Protein AF-A0AAW0XBE1-F1 (afdb_monomer_lite)

pLDDT: mean 89.21, std 14.88, range [44.09, 98.88]

Structure (mmCIF, N/CA/C/O backbone):
data_AF-A0AAW0XBE1-F1
#
_entry.id   AF-A0AAW0XBE1-F1
#
loop_
_atom_site.group_PDB
_atom_site.id
_atom_site.type_symbol
_atom_site.label_atom_id
_atom_site.label_alt_id
_atom_site.label_comp_id
_atom_site.label_asym_id
_atom_site.label_entity_id
_atom_site.label_seq_id
_atom_site.pdbx_PDB_ins_code
_atom_site.Cartn_x
_atom_site.Cartn_y
_atom_site.Cartn_z
_atom_site.occupancy
_atom_site.B_iso_or_equiv
_atom_site.auth_seq_id
_atom_site.auth_comp_id
_atom_site.auth_asym_id
_atom_site.auth_atom_id
_atom_site.pdbx_PDB_model_num
ATOM 1 N N . MET A 1 1 ? 24.545 -65.111 -54.572 1.00 48.19 1 MET A N 1
ATOM 2 C CA . MET A 1 1 ? 24.995 -63.939 -53.783 1.00 48.19 1 MET A CA 1
ATOM 3 C C . MET A 1 1 ? 24.388 -62.686 -54.393 1.00 48.19 1 MET A C 1
ATOM 5 O O . MET A 1 1 ? 24.212 -62.668 -55.601 1.00 48.19 1 MET A O 1
ATOM 9 N N . SER A 1 2 ? 24.134 -61.668 -53.565 1.00 44.09 2 SER A N 1
ATOM 10 C CA . SER A 1 2 ? 23.471 -60.383 -53.863 1.00 44.09 2 SER A CA 1
ATOM 11 C C . SER A 1 2 ? 21.944 -60.456 -53.714 1.00 44.09 2 SER A C 1
ATOM 13 O O . SER A 1 2 ? 21.283 -61.137 -54.479 1.00 44.09 2 SER A O 1
ATOM 15 N N . GLY A 1 3 ? 21.290 -59.861 -52.717 1.00 44.09 3 GLY A N 1
ATOM 16 C CA . GLY A 1 3 ? 21.700 -58.808 -51.787 1.00 44.09 3 GLY A CA 1
ATOM 17 C C . GLY A 1 3 ? 20.583 -57.767 -51.721 1.00 44.09 3 GLY A C 1
ATOM 18 O O . GLY A 1 3 ? 20.693 -56.702 -52.317 1.00 44.09 3 GLY A O 1
ATOM 19 N N . THR A 1 4 ? 19.476 -58.089 -51.047 1.00 53.56 4 THR A N 1
ATOM 20 C CA . THR A 1 4 ? 18.328 -57.189 -50.848 1.00 53.56 4 THR A CA 1
ATOM 21 C C . THR A 1 4 ? 18.729 -55.964 -50.025 1.00 53.56 4 THR A C 1
ATOM 23 O O . THR A 1 4 ? 18.980 -56.082 -48.825 1.00 53.56 4 THR A O 1
ATOM 26 N N . ARG A 1 5 ? 18.755 -54.776 -50.640 1.00 57.78 5 ARG A N 1
ATOM 27 C CA . ARG A 1 5 ? 18.885 -53.496 -49.926 1.00 57.78 5 ARG A CA 1
ATOM 28 C C . ARG A 1 5 ? 17.498 -52.998 -49.519 1.00 57.78 5 ARG A C 1
ATOM 30 O O . ARG A 1 5 ? 16.707 -52.603 -50.368 1.00 57.78 5 ARG A O 1
ATOM 37 N N . ARG A 1 6 ? 17.208 -53.011 -48.216 1.00 57.00 6 ARG A N 1
ATOM 38 C CA . ARG A 1 6 ? 16.065 -52.291 -47.637 1.00 57.00 6 ARG A CA 1
ATOM 39 C C . ARG A 1 6 ? 16.428 -50.808 -47.550 1.00 57.00 6 ARG A C 1
ATOM 41 O O . ARG A 1 6 ? 17.377 -50.455 -46.858 1.00 57.00 6 ARG A O 1
ATOM 48 N N . ALA A 1 7 ? 15.693 -49.956 -48.259 1.00 56.84 7 ALA A N 1
ATOM 49 C CA . ALA A 1 7 ? 15.787 -48.511 -48.104 1.00 56.84 7 ALA A CA 1
ATOM 50 C C . ALA A 1 7 ? 15.065 -48.104 -46.810 1.00 56.84 7 ALA A C 1
ATOM 52 O O . ALA A 1 7 ? 13.861 -48.318 -46.674 1.00 56.84 7 ALA A O 1
ATOM 53 N N . ALA A 1 8 ? 15.802 -47.558 -45.844 1.00 59.81 8 ALA A N 1
ATOM 54 C CA . ALA A 1 8 ? 15.218 -46.933 -44.667 1.00 59.81 8 ALA A CA 1
ATOM 55 C C . ALA A 1 8 ? 14.629 -45.574 -45.078 1.00 59.81 8 ALA A C 1
ATOM 57 O O . ALA A 1 8 ? 15.365 -44.671 -45.475 1.00 59.81 8 ALA A O 1
ATOM 58 N N . LEU A 1 9 ? 13.303 -45.437 -45.010 1.00 57.84 9 LEU A N 1
ATOM 59 C CA . LEU A 1 9 ? 12.629 -44.149 -45.148 1.00 57.84 9 LEU A CA 1
ATOM 60 C C . LEU A 1 9 ? 12.934 -43.298 -43.908 1.00 57.84 9 LEU A C 1
ATOM 62 O O . LEU A 1 9 ? 12.350 -43.495 -42.845 1.00 57.84 9 LEU A O 1
ATOM 66 N N . LEU A 1 10 ? 13.861 -42.353 -44.052 1.00 60.97 10 LEU A N 1
ATOM 67 C CA . LEU A 1 10 ? 14.031 -41.238 -43.125 1.00 60.97 10 LEU A CA 1
ATOM 68 C C . LEU A 1 10 ? 12.793 -40.339 -43.248 1.00 60.97 10 LEU A C 1
ATOM 70 O O . LEU A 1 10 ? 12.690 -39.535 -44.173 1.00 60.97 10 LEU A O 1
ATOM 74 N N . LEU A 1 11 ? 11.831 -40.502 -42.339 1.00 62.00 11 LEU A N 1
ATOM 75 C CA . LEU A 1 11 ? 10.752 -39.531 -42.156 1.00 62.00 11 LEU A CA 1
ATOM 76 C C . LEU A 1 11 ? 11.387 -38.156 -41.876 1.00 62.00 11 LEU A C 1
ATOM 78 O O . LEU A 1 11 ? 12.263 -38.062 -41.011 1.00 62.00 11 LEU A O 1
ATOM 82 N N . PRO A 1 12 ? 10.999 -37.092 -42.599 1.00 58.56 12 PRO A N 1
ATOM 83 C CA . PRO A 1 12 ? 11.629 -35.794 -42.432 1.00 58.56 12 PRO A CA 1
ATOM 84 C C . PRO A 1 12 ? 11.284 -35.274 -41.031 1.00 58.56 12 PRO A C 1
ATOM 86 O O . PRO A 1 12 ? 10.116 -35.136 -40.690 1.00 58.56 12 PRO A O 1
ATOM 89 N N . LEU A 1 13 ? 12.294 -34.994 -40.206 1.00 58.72 13 LEU A N 1
ATOM 90 C CA . LEU A 1 13 ? 12.130 -34.375 -38.878 1.00 58.72 13 LEU A CA 1
ATOM 91 C C . LEU A 1 13 ? 11.791 -32.870 -38.972 1.00 58.72 13 LEU A C 1
ATOM 93 O O . LEU A 1 13 ? 11.347 -32.259 -38.002 1.00 58.72 13 LEU A O 1
ATOM 97 N N . LEU A 1 14 ? 11.971 -32.271 -40.154 1.00 57.03 14 LEU A N 1
ATOM 98 C CA . LEU A 1 14 ? 11.737 -30.850 -40.434 1.00 57.03 14 LEU A CA 1
ATOM 99 C C . LEU A 1 14 ? 10.280 -30.359 -40.273 1.00 57.03 14 LEU A C 1
ATOM 101 O O . LEU A 1 14 ? 10.109 -29.285 -39.702 1.00 57.03 14 LEU A O 1
ATOM 105 N N . PRO A 1 15 ? 9.221 -31.078 -40.701 1.00 58.56 15 PRO A N 1
ATOM 106 C CA . PRO A 1 15 ? 7.837 -30.638 -40.514 1.00 58.56 15 PRO A CA 1
ATOM 107 C C . PRO A 1 15 ? 7.426 -30.658 -39.038 1.00 58.56 15 PRO A C 1
ATOM 109 O O . PRO A 1 15 ? 6.646 -29.814 -38.609 1.00 58.56 15 PRO A O 1
ATOM 112 N N . LEU A 1 16 ? 7.981 -31.587 -38.245 1.00 56.53 16 LEU A N 1
ATOM 113 C CA . LEU A 1 16 ? 7.720 -31.687 -36.808 1.00 56.53 16 LEU A CA 1
ATOM 114 C C . LEU A 1 16 ? 8.375 -30.523 -36.047 1.00 56.53 16 LEU A C 1
ATOM 116 O O . LEU A 1 16 ? 7.747 -29.920 -35.182 1.00 56.53 16 LEU A O 1
ATOM 120 N N . LEU A 1 17 ? 9.601 -30.147 -36.424 1.00 57.12 17 LEU A N 1
ATOM 121 C CA . LEU A 1 17 ? 10.285 -28.963 -35.893 1.00 57.12 17 LEU A CA 1
ATOM 122 C C . LEU A 1 17 ? 9.576 -27.654 -36.282 1.00 57.12 17 LEU A C 1
ATOM 124 O O . LEU A 1 17 ? 9.498 -26.746 -35.458 1.00 57.12 17 LEU A O 1
ATOM 128 N N . LEU A 1 18 ? 9.005 -27.566 -37.491 1.00 57.25 18 LEU A N 1
ATOM 129 C CA . LEU A 1 18 ? 8.211 -26.410 -37.926 1.00 57.25 18 LEU A CA 1
ATOM 130 C C . LEU A 1 18 ? 6.877 -26.304 -37.162 1.00 57.25 18 LEU A C 1
ATOM 132 O O . LEU A 1 18 ? 6.473 -25.207 -36.790 1.00 57.25 18 LEU A O 1
ATOM 136 N N . LEU A 1 19 ? 6.225 -27.435 -36.867 1.00 56.28 19 LEU A N 1
ATOM 137 C CA . LEU A 1 19 ? 4.996 -27.489 -36.066 1.00 56.28 19 LEU A CA 1
ATOM 138 C C . LEU A 1 19 ? 5.248 -27.059 -34.608 1.00 56.28 19 LEU A C 1
ATOM 140 O O . LEU A 1 19 ? 4.472 -26.285 -34.056 1.00 56.28 19 LEU A O 1
ATOM 144 N N . VAL A 1 20 ? 6.366 -27.485 -34.004 1.00 57.44 20 VAL A N 1
ATOM 145 C CA . VAL A 1 20 ? 6.788 -27.051 -32.656 1.00 57.44 20 VAL A CA 1
ATOM 146 C C . VAL A 1 20 ? 7.210 -25.572 -32.641 1.00 57.44 20 VAL A C 1
ATOM 148 O O . VAL A 1 20 ? 6.953 -24.870 -31.664 1.00 57.44 20 VAL A O 1
ATOM 151 N N . ALA A 1 21 ? 7.806 -25.064 -33.726 1.00 55.97 21 ALA A N 1
ATOM 152 C CA . ALA A 1 21 ? 8.147 -23.646 -33.868 1.00 55.97 21 ALA A CA 1
ATOM 153 C C . ALA A 1 21 ? 6.907 -22.746 -34.048 1.00 55.97 21 ALA A C 1
ATOM 155 O O . ALA A 1 21 ? 6.883 -21.643 -33.505 1.00 55.97 21 ALA A O 1
ATOM 156 N N . LEU A 1 22 ? 5.863 -23.226 -34.737 1.00 55.16 22 LEU A N 1
ATOM 157 C CA . LEU A 1 22 ? 4.565 -22.545 -34.880 1.00 55.16 22 LEU A CA 1
ATOM 158 C C . LEU A 1 22 ? 3.698 -22.634 -33.608 1.00 55.16 22 LEU A C 1
ATOM 160 O O . LEU A 1 22 ? 2.850 -21.777 -33.381 1.00 55.16 22 LEU A O 1
ATOM 164 N N . LEU A 1 23 ? 3.947 -23.630 -32.749 1.00 51.16 23 LEU A N 1
ATOM 165 C CA . LEU A 1 23 ? 3.362 -23.772 -31.409 1.00 51.16 23 LEU A CA 1
ATOM 166 C C . LEU A 1 23 ? 4.031 -22.894 -30.341 1.00 51.16 23 LEU A C 1
ATOM 168 O O . LEU A 1 23 ? 3.609 -22.929 -29.184 1.00 51.16 23 LEU A O 1
ATOM 172 N N . ARG A 1 24 ? 4.998 -22.035 -30.703 1.00 53.56 24 ARG A N 1
ATOM 173 C CA . ARG A 1 24 ? 5.328 -20.851 -29.891 1.00 53.56 24 ARG A CA 1
ATOM 174 C C . ARG A 1 24 ? 4.199 -19.826 -30.018 1.00 53.56 24 ARG A C 1
ATOM 176 O O . ARG A 1 24 ? 4.389 -18.714 -30.501 1.00 53.56 24 ARG A O 1
ATOM 183 N N . LEU A 1 25 ? 3.005 -20.235 -29.596 1.00 54.97 25 LEU A N 1
ATOM 184 C CA . LEU A 1 25 ? 1.913 -19.348 -29.247 1.00 54.97 25 LEU A CA 1
ATOM 185 C C . LEU A 1 25 ? 2.518 -18.272 -28.355 1.00 54.97 25 LEU A C 1
ATOM 187 O O . LEU A 1 25 ? 3.148 -18.597 -27.348 1.00 54.97 25 LEU A O 1
ATOM 191 N N . ALA A 1 26 ? 2.358 -17.007 -28.740 1.00 58.28 26 ALA A N 1
ATOM 192 C CA . ALA A 1 26 ? 2.504 -15.908 -27.807 1.00 58.28 26 ALA A CA 1
ATOM 193 C C . ALA A 1 26 ? 1.679 -16.295 -26.578 1.00 58.28 26 ALA A C 1
ATOM 195 O O . ALA A 1 26 ? 0.451 -16.345 -26.650 1.00 58.28 26 ALA A O 1
ATOM 196 N N . THR A 1 27 ? 2.344 -16.702 -25.496 1.00 62.94 27 THR A N 1
ATOM 197 C CA . THR A 1 27 ? 1.663 -17.055 -24.257 1.00 62.94 27 THR A CA 1
ATOM 198 C C . THR A 1 27 ? 0.921 -15.806 -23.841 1.00 62.94 27 THR A C 1
ATOM 200 O O . THR A 1 27 ? 1.538 -14.803 -23.480 1.00 62.94 27 THR A O 1
ATOM 203 N N . CYS A 1 28 ? -0.399 -15.842 -24.005 1.00 77.44 28 CYS A N 1
ATOM 204 C CA . CYS A 1 28 ? -1.262 -14.751 -23.609 1.00 77.44 28 CYS A CA 1
ATOM 205 C C . CYS A 1 28 ? -1.005 -14.468 -22.127 1.00 77.44 28 CYS A C 1
ATOM 207 O O . CYS A 1 28 ? -0.774 -15.393 -21.343 1.00 77.44 28 CYS A O 1
ATOM 209 N N . CYS A 1 29 ? -1.004 -13.193 -21.744 1.00 91.12 29 CYS A N 1
ATOM 210 C CA . CYS A 1 29 ? -0.843 -12.815 -20.349 1.00 91.12 29 CYS A CA 1
ATOM 211 C C . CYS A 1 29 ? -1.881 -13.553 -19.492 1.00 91.12 29 CYS A C 1
ATOM 213 O O . CYS A 1 29 ? -3.080 -13.429 -19.737 1.00 91.12 29 CYS A O 1
ATOM 215 N N . GLN A 1 30 ? -1.436 -14.291 -18.474 1.00 93.12 30 GLN A N 1
ATOM 216 C CA . GLN A 1 30 ? -2.313 -15.111 -17.629 1.00 93.12 30 GLN A CA 1
ATOM 217 C C . GLN A 1 30 ? -3.446 -14.296 -16.985 1.00 93.12 30 GLN A C 1
ATOM 219 O O . GLN A 1 30 ? -4.572 -14.772 -16.863 1.00 93.12 30 GLN A O 1
ATOM 224 N N . TYR A 1 31 ? -3.171 -13.041 -16.630 1.00 96.81 31 TYR A N 1
ATOM 225 C CA . TYR A 1 31 ? -4.145 -12.152 -16.001 1.00 96.81 31 TYR A CA 1
ATOM 226 C C . TYR A 1 31 ? -5.225 -11.631 -16.960 1.00 96.81 31 TYR A C 1
ATOM 228 O O . TYR A 1 31 ? -6.208 -11.052 -16.503 1.00 96.81 31 TYR A O 1
ATOM 236 N N . SER A 1 32 ? -5.099 -11.870 -18.270 1.00 95.56 32 SER A N 1
ATOM 237 C CA . SER A 1 32 ? -6.115 -11.469 -19.254 1.00 95.56 32 SER A CA 1
ATOM 238 C C . SER A 1 32 ? -7.454 -12.182 -19.053 1.00 95.56 32 SER A C 1
ATOM 240 O O . SER A 1 32 ? -8.493 -11.631 -19.409 1.00 95.56 32 SER A O 1
ATOM 242 N N . ALA A 1 33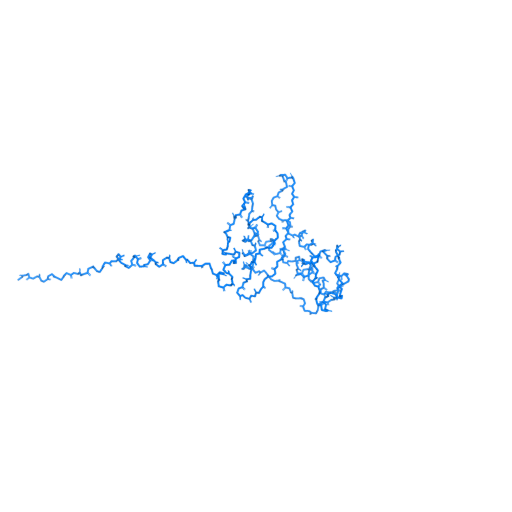 ? -7.439 -13.365 -18.428 1.00 95.25 33 ALA A N 1
ATOM 243 C CA . ALA A 1 33 ? -8.643 -14.078 -18.013 1.00 95.25 33 ALA A CA 1
ATOM 244 C C . ALA A 1 33 ? -9.408 -13.360 -16.882 1.00 95.25 33 ALA A C 1
ATOM 246 O O . ALA A 1 33 ? -10.594 -13.619 -16.699 1.00 95.25 33 ALA A O 1
ATOM 247 N N . ILE A 1 34 ? -8.742 -12.473 -16.130 1.00 96.81 34 ILE A N 1
ATOM 248 C CA . ILE A 1 34 ? -9.335 -11.665 -15.053 1.00 96.81 34 ILE A CA 1
ATOM 249 C C . ILE A 1 34 ? -9.766 -10.300 -15.606 1.00 96.81 34 ILE A C 1
ATOM 251 O O . ILE A 1 34 ? -10.930 -9.926 -15.501 1.00 96.81 34 ILE A O 1
ATOM 255 N N . ASP A 1 35 ? -8.836 -9.560 -16.219 1.00 97.25 35 ASP A N 1
ATOM 256 C CA . ASP A 1 35 ? -9.116 -8.349 -17.003 1.00 97.25 35 ASP A CA 1
ATOM 257 C C . ASP A 1 35 ? -8.074 -8.256 -18.135 1.00 97.25 35 ASP A C 1
ATOM 259 O O . ASP A 1 35 ? -6.871 -8.300 -17.865 1.00 97.25 35 ASP A O 1
ATOM 263 N N . PRO A 1 36 ? -8.470 -8.081 -19.409 1.00 95.25 36 PRO A N 1
ATOM 264 C CA . PRO A 1 36 ? -7.518 -7.940 -20.516 1.00 95.25 36 PRO A CA 1
ATOM 265 C C . PRO A 1 36 ? -6.575 -6.731 -20.376 1.00 95.25 36 PRO A C 1
ATOM 267 O O . PRO A 1 36 ? -5.539 -6.677 -21.032 1.00 95.25 36 PRO A O 1
ATOM 270 N N . ARG A 1 37 ? -6.914 -5.760 -19.523 1.00 96.50 37 ARG A N 1
ATOM 271 C CA . ARG A 1 37 ? -6.126 -4.558 -19.208 1.00 96.50 37 ARG A CA 1
ATOM 272 C C . ARG A 1 37 ? -5.507 -4.632 -17.813 1.00 96.50 37 ARG A C 1
ATOM 274 O O . ARG A 1 37 ? -5.163 -3.594 -17.248 1.00 96.50 37 ARG A O 1
ATOM 281 N N . HIS A 1 38 ? -5.419 -5.830 -17.238 1.00 98.31 38 HIS A N 1
ATOM 282 C CA . HIS A 1 38 ? -4.767 -6.049 -15.956 1.00 98.31 38 HIS A CA 1
ATOM 283 C C . HIS A 1 38 ? -3.339 -5.497 -15.974 1.00 98.31 38 HIS A C 1
ATOM 285 O O . HIS A 1 38 ? -2.652 -5.610 -16.989 1.00 98.31 38 HIS A O 1
ATOM 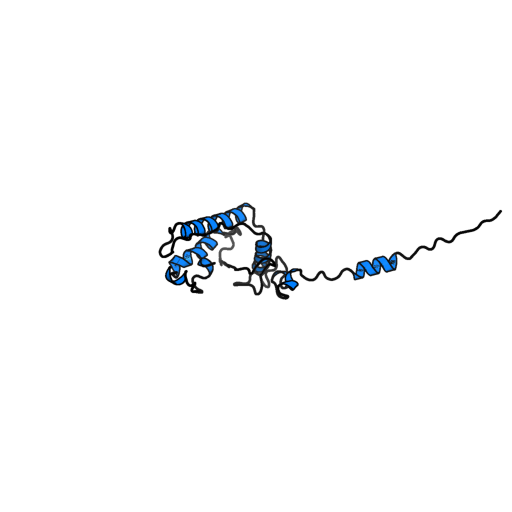291 N N . THR A 1 39 ? -2.866 -4.950 -14.855 1.00 98.12 39 THR A N 1
ATOM 292 C CA . THR A 1 39 ? -1.541 -4.321 -14.727 1.00 98.12 39 THR A CA 1
ATOM 293 C C . THR A 1 39 ? -0.414 -5.219 -15.237 1.00 98.12 39 THR A C 1
ATOM 295 O O . THR A 1 39 ? 0.445 -4.775 -15.992 1.00 98.12 39 THR A O 1
ATOM 298 N N . MET A 1 40 ? -0.475 -6.514 -14.920 1.00 97.88 40 MET A N 1
ATOM 299 C CA . MET A 1 40 ? 0.490 -7.520 -15.392 1.00 97.88 40 MET A CA 1
ATOM 300 C C . MET A 1 40 ? 0.479 -7.767 -16.909 1.00 97.88 40 MET A C 1
ATOM 302 O O . MET A 1 40 ? 1.442 -8.319 -17.432 1.00 97.88 40 MET A O 1
ATOM 306 N N . CYS A 1 41 ? -0.599 -7.401 -17.604 1.00 96.88 41 CYS A N 1
ATOM 307 C CA . CYS A 1 41 ? -0.726 -7.527 -19.057 1.00 96.88 41 CYS A CA 1
ATOM 308 C C . CYS A 1 41 ? -0.458 -6.207 -19.776 1.00 96.88 41 CYS A C 1
ATOM 310 O O . CYS A 1 41 ? 0.128 -6.200 -20.854 1.00 96.88 41 CYS A O 1
ATOM 312 N N . ALA A 1 42 ? -0.921 -5.103 -19.191 1.00 96.00 42 ALA A N 1
ATOM 313 C CA . ALA A 1 42 ? -0.824 -3.775 -19.775 1.00 96.00 42 ALA A CA 1
ATOM 314 C C . ALA A 1 42 ? 0.587 -3.191 -19.658 1.00 96.00 42 ALA A C 1
ATOM 316 O O . ALA A 1 42 ? 0.993 -2.431 -20.536 1.00 96.00 42 ALA A O 1
ATOM 317 N N . PHE A 1 43 ? 1.325 -3.544 -18.598 1.00 95.81 43 PHE A N 1
ATOM 318 C CA . PHE A 1 43 ? 2.607 -2.926 -18.292 1.00 95.81 43 PHE A CA 1
ATOM 319 C C . PHE A 1 43 ? 3.757 -3.942 -18.190 1.00 95.81 43 PHE A C 1
ATOM 321 O O . PHE A 1 43 ? 3.635 -4.997 -17.558 1.00 95.81 43 PHE A O 1
ATOM 328 N N . PRO A 1 44 ? 4.917 -3.627 -18.777 1.00 93.81 44 PRO A N 1
ATOM 329 C CA . PRO A 1 44 ? 6.173 -4.330 -18.523 1.00 93.81 44 PRO A CA 1
ATOM 330 C C . PRO A 1 44 ? 6.775 -3.960 -17.151 1.00 93.81 44 PRO A C 1
ATOM 332 O O . PRO A 1 44 ? 6.418 -2.953 -16.545 1.00 93.81 44 PRO A O 1
ATOM 335 N N . ALA A 1 45 ? 7.679 -4.804 -16.645 1.00 95.12 45 ALA A N 1
ATOM 336 C CA . ALA A 1 45 ? 8.414 -4.551 -15.399 1.00 95.12 45 ALA A CA 1
ATOM 337 C C . ALA A 1 45 ? 9.502 -3.493 -15.601 1.00 95.12 45 ALA A C 1
ATOM 339 O O . ALA A 1 45 ? 9.999 -3.334 -16.717 1.00 95.12 45 ALA A O 1
ATOM 340 N N . ALA A 1 46 ? 9.919 -2.864 -14.502 1.00 94.06 46 ALA A N 1
ATOM 341 C CA . ALA A 1 46 ? 11.066 -1.964 -14.421 1.00 94.06 46 ALA A CA 1
ATOM 342 C C . ALA A 1 46 ? 11.038 -0.830 -15.464 1.00 94.06 46 ALA A C 1
ATOM 344 O O . ALA A 1 46 ? 12.055 -0.513 -16.082 1.00 94.06 46 ALA A O 1
ATOM 345 N N . GLN A 1 47 ? 9.869 -0.222 -15.687 1.00 92.50 47 GLN A N 1
ATOM 346 C CA . GLN A 1 47 ? 9.710 0.876 -16.639 1.00 92.50 47 GLN A CA 1
ATOM 347 C C . GLN A 1 47 ? 9.150 2.112 -15.983 1.00 92.50 47 GLN A C 1
ATOM 349 O O . GLN A 1 47 ? 8.021 2.070 -15.547 1.00 92.50 47 GLN A O 1
ATOM 354 N N . CYS A 1 48 ? 9.876 3.223 -16.065 1.00 94.75 48 CYS A N 1
ATOM 355 C CA . CYS A 1 48 ? 9.492 4.523 -15.525 1.00 94.75 48 CYS A CA 1
ATOM 356 C C . CYS A 1 48 ? 9.376 5.525 -16.694 1.00 94.75 48 CYS A C 1
ATOM 358 O O . CYS A 1 48 ? 10.348 6.224 -16.994 1.00 94.75 48 CYS A O 1
ATOM 360 N N . PRO A 1 49 ? 8.258 5.556 -17.450 1.00 93.19 49 PRO A N 1
ATOM 361 C CA . PRO A 1 49 ? 8.200 6.284 -18.716 1.00 93.19 49 PRO A CA 1
ATOM 362 C C . PRO A 1 49 ? 8.523 7.775 -18.559 1.00 93.19 49 PRO A C 1
ATOM 364 O O . PRO A 1 49 ? 7.932 8.476 -17.738 1.00 93.19 49 PRO A O 1
ATOM 367 N N . GLY A 1 50 ? 9.469 8.265 -19.366 1.00 94.00 50 GLY A N 1
ATOM 368 C CA . GLY A 1 50 ? 9.886 9.672 -19.366 1.00 94.00 50 GLY A CA 1
ATOM 369 C C . GLY A 1 50 ? 10.725 10.104 -18.157 1.00 94.00 50 GLY A C 1
ATOM 370 O O . GLY A 1 50 ? 10.917 11.302 -17.960 1.00 94.00 50 GLY A O 1
ATOM 371 N N . LYS A 1 51 ? 11.214 9.161 -17.344 1.00 92.00 51 LYS A N 1
ATOM 372 C CA . LYS A 1 51 ? 12.006 9.422 -16.136 1.00 92.00 51 LYS A CA 1
ATOM 373 C C . LYS A 1 51 ? 13.184 8.449 -16.037 1.00 92.00 51 LYS A C 1
ATOM 375 O O . LYS A 1 51 ? 13.163 7.368 -16.621 1.00 92.00 51 LYS A O 1
ATOM 380 N N . ASN A 1 52 ? 14.199 8.820 -15.260 1.00 90.00 52 ASN A N 1
ATOM 381 C CA . ASN A 1 52 ? 15.298 7.917 -14.927 1.00 90.00 52 ASN A CA 1
ATOM 382 C C . ASN A 1 52 ? 14.890 7.045 -13.737 1.00 90.00 52 ASN A C 1
ATOM 384 O O . ASN A 1 52 ? 14.658 7.559 -12.644 1.00 90.00 52 ASN A O 1
ATOM 388 N N . LEU A 1 53 ? 14.802 5.733 -13.955 1.00 90.38 53 LEU A N 1
ATOM 389 C CA . LEU A 1 53 ? 14.540 4.767 -12.894 1.00 90.38 53 LEU A CA 1
ATOM 390 C C . LEU A 1 53 ? 15.833 4.510 -12.115 1.00 90.38 53 LEU A C 1
ATOM 392 O O . LEU A 1 53 ? 16.753 3.895 -12.647 1.00 90.38 53 LEU A O 1
ATOM 396 N N . LEU A 1 54 ? 15.902 4.995 -10.875 1.00 87.62 54 LEU A N 1
ATOM 397 C CA . LEU A 1 54 ? 17.076 4.809 -10.014 1.00 87.62 54 LEU A CA 1
ATOM 398 C C . LEU A 1 54 ? 17.087 3.418 -9.368 1.00 87.62 54 LEU A C 1
ATOM 400 O O . LEU A 1 54 ? 18.105 2.734 -9.379 1.00 87.62 54 LEU A O 1
ATOM 404 N N . ARG A 1 55 ? 15.929 2.985 -8.855 1.00 87.94 55 ARG A N 1
ATOM 405 C CA . ARG A 1 55 ? 15.725 1.691 -8.198 1.00 87.94 55 ARG A CA 1
ATOM 406 C C . ARG A 1 55 ? 14.308 1.184 -8.455 1.00 87.94 55 ARG A C 1
ATOM 408 O O . ARG A 1 55 ? 13.366 1.965 -8.545 1.00 87.94 55 ARG A O 1
ATOM 415 N N . THR A 1 56 ? 14.162 -0.132 -8.558 1.00 91.94 56 THR A N 1
ATOM 416 C CA . THR A 1 56 ? 12.881 -0.845 -8.675 1.00 91.94 56 THR A CA 1
ATOM 417 C C . THR A 1 56 ? 12.983 -2.166 -7.922 1.00 91.94 56 THR A C 1
ATOM 419 O O . THR A 1 56 ? 14.033 -2.814 -7.937 1.00 91.94 56 THR A O 1
ATOM 422 N N . GLY A 1 57 ? 11.896 -2.565 -7.263 1.00 89.88 57 GLY A N 1
ATOM 423 C CA . GLY A 1 57 ? 11.826 -3.822 -6.533 1.00 89.88 57 GLY A CA 1
ATOM 424 C C . GLY A 1 57 ? 12.914 -3.982 -5.477 1.00 89.88 57 GLY A C 1
ATOM 425 O O . GLY A 1 57 ? 13.351 -3.027 -4.831 1.00 89.88 57 GLY A O 1
ATOM 426 N N . GLY A 1 58 ? 13.328 -5.235 -5.284 1.00 89.31 58 GLY A N 1
ATOM 427 C CA . GLY A 1 58 ? 14.370 -5.574 -4.319 1.00 89.31 58 GLY A CA 1
ATOM 428 C C . GLY A 1 58 ? 13.943 -5.362 -2.869 1.00 89.31 58 GLY A C 1
ATOM 429 O O . GLY A 1 58 ? 14.785 -4.990 -2.056 1.00 89.31 58 GLY A O 1
ATOM 430 N N . LEU A 1 59 ? 12.658 -5.580 -2.549 1.00 94.06 59 LEU A N 1
ATOM 431 C CA . LEU A 1 59 ? 12.226 -5.701 -1.157 1.00 94.06 59 LEU A CA 1
ATOM 432 C C . LEU A 1 59 ? 12.960 -6.879 -0.522 1.00 94.06 59 LEU A C 1
ATOM 434 O O . LEU A 1 59 ? 12.791 -8.030 -0.940 1.00 94.06 59 LEU A O 1
ATOM 438 N N . THR A 1 60 ? 13.774 -6.579 0.479 1.00 94.81 60 THR A N 1
ATOM 439 C CA . THR A 1 60 ? 14.441 -7.585 1.297 1.00 94.81 60 THR A CA 1
ATOM 440 C C . THR A 1 60 ? 13.417 -8.315 2.169 1.00 94.81 60 THR A C 1
ATOM 442 O O . THR A 1 60 ? 12.283 -7.863 2.342 1.00 94.81 60 THR A O 1
ATOM 445 N N . CYS A 1 61 ? 13.801 -9.453 2.755 1.00 96.50 61 CYS A N 1
ATOM 446 C CA . CYS A 1 61 ? 12.956 -10.114 3.755 1.00 96.50 61 CYS A CA 1
ATOM 447 C C . CYS A 1 61 ? 12.638 -9.171 4.923 1.00 96.50 61 CYS A C 1
ATOM 449 O O . CYS A 1 61 ? 11.502 -9.154 5.388 1.00 96.50 61 CYS A O 1
ATOM 451 N N . GLN A 1 62 ? 13.613 -8.346 5.320 1.00 95.56 62 GLN A N 1
ATOM 452 C CA . GLN A 1 62 ? 13.440 -7.359 6.378 1.00 95.56 62 GLN A CA 1
ATOM 453 C C . GLN A 1 62 ? 12.408 -6.293 5.998 1.00 95.56 62 GLN A C 1
ATOM 455 O O . GLN A 1 62 ? 11.550 -5.980 6.812 1.00 95.56 62 GLN A O 1
ATOM 460 N N . ASP A 1 63 ? 12.427 -5.784 4.762 1.00 96.25 63 ASP A N 1
ATOM 461 C CA . ASP A 1 63 ? 11.437 -4.796 4.306 1.00 96.25 63 ASP A CA 1
ATOM 462 C C . ASP A 1 63 ? 10.013 -5.364 4.370 1.00 96.25 63 ASP A C 1
ATOM 464 O O . ASP A 1 63 ? 9.094 -4.721 4.879 1.00 96.25 63 ASP A O 1
ATOM 468 N N . LYS A 1 64 ? 9.829 -6.597 3.878 1.00 97.94 64 LYS A N 1
ATOM 469 C CA . LYS A 1 64 ? 8.531 -7.289 3.893 1.00 97.94 64 LYS A CA 1
ATOM 470 C C . LYS A 1 64 ? 8.027 -7.512 5.318 1.00 97.94 64 LYS A C 1
ATOM 472 O O . LYS A 1 64 ? 6.847 -7.290 5.591 1.00 97.94 64 LYS A O 1
ATOM 477 N N . GLU A 1 65 ? 8.916 -7.941 6.212 1.00 97.38 65 GLU A N 1
ATOM 478 C CA . GLU A 1 65 ? 8.620 -8.140 7.630 1.00 97.38 65 GLU A CA 1
ATOM 479 C C . GLU A 1 65 ? 8.241 -6.819 8.300 1.00 97.38 65 GLU A C 1
ATOM 481 O O . GLU A 1 65 ? 7.155 -6.723 8.865 1.00 97.38 65 GLU A O 1
ATOM 486 N N . THR A 1 66 ? 9.037 -5.763 8.124 1.00 96.94 66 THR A N 1
ATOM 487 C CA . THR A 1 66 ? 8.749 -4.430 8.668 1.00 96.94 66 THR A CA 1
ATOM 488 C C . THR A 1 66 ? 7.397 -3.894 8.188 1.00 96.94 66 THR A C 1
ATOM 490 O O . THR A 1 66 ? 6.603 -3.420 9.001 1.00 96.94 66 THR A O 1
ATOM 493 N N . ILE A 1 67 ? 7.070 -4.017 6.895 1.00 98.31 67 ILE A N 1
ATOM 494 C CA . ILE A 1 67 ? 5.755 -3.611 6.372 1.00 98.31 67 ILE A CA 1
ATOM 495 C C . ILE A 1 67 ? 4.632 -4.383 7.079 1.00 98.31 67 ILE A C 1
ATOM 497 O O . ILE A 1 67 ? 3.655 -3.773 7.525 1.00 98.31 67 ILE A O 1
ATOM 501 N N . LEU A 1 68 ? 4.745 -5.710 7.189 1.00 98.50 68 LEU A N 1
ATOM 502 C CA . LEU A 1 68 ? 3.728 -6.542 7.836 1.00 98.50 68 LEU A CA 1
ATOM 503 C C . LEU A 1 68 ? 3.569 -6.238 9.325 1.00 98.50 68 LEU A C 1
ATOM 505 O O . LEU A 1 68 ? 2.440 -6.143 9.810 1.00 98.50 68 LEU A O 1
ATOM 509 N N . GLU A 1 69 ? 4.676 -6.115 10.051 1.00 98.38 69 GLU A N 1
ATOM 510 C CA . GLU A 1 69 ? 4.686 -5.862 11.490 1.00 98.38 69 GLU A CA 1
ATOM 511 C C . GLU A 1 69 ? 3.993 -4.545 11.822 1.00 98.38 69 GLU A C 1
ATOM 513 O O . GLU A 1 69 ? 3.149 -4.504 12.720 1.00 98.38 69 GLU A O 1
ATOM 518 N N . ILE A 1 70 ? 4.273 -3.489 11.054 1.00 98.56 70 ILE A N 1
ATOM 519 C CA . ILE A 1 70 ? 3.651 -2.179 11.259 1.00 98.56 70 ILE A CA 1
ATOM 520 C C . ILE A 1 70 ? 2.144 -2.264 11.004 1.00 98.56 70 ILE A C 1
ATOM 522 O O . ILE A 1 70 ? 1.361 -1.871 11.872 1.00 98.56 70 ILE A O 1
ATOM 526 N N . HIS A 1 71 ? 1.707 -2.854 9.884 1.00 98.88 71 HIS A N 1
ATOM 527 C CA . HIS A 1 71 ? 0.275 -3.040 9.614 1.00 98.88 71 HIS A CA 1
ATOM 528 C C . HIS A 1 71 ? -0.412 -3.841 10.726 1.00 98.88 71 HIS A C 1
ATOM 530 O O . HIS A 1 71 ? -1.463 -3.439 11.229 1.00 98.88 71 HIS A O 1
ATOM 536 N N . ASN A 1 72 ? 0.177 -4.960 11.148 1.00 98.81 72 ASN A N 1
ATOM 537 C CA . ASN A 1 72 ? -0.405 -5.826 12.171 1.00 98.81 72 ASN A CA 1
ATOM 538 C C . ASN A 1 72 ? -0.445 -5.163 13.553 1.00 98.81 72 ASN A C 1
ATOM 540 O O . ASN A 1 72 ? -1.456 -5.282 14.247 1.00 98.81 72 ASN A O 1
ATOM 544 N N . SER A 1 73 ? 0.589 -4.408 13.926 1.00 98.75 73 SER A N 1
ATOM 545 C CA . SER A 1 73 ? 0.625 -3.615 15.160 1.00 98.75 73 SER A CA 1
ATOM 546 C C . SER A 1 73 ? -0.472 -2.546 15.173 1.00 98.75 73 SER A C 1
ATOM 548 O O . SER A 1 73 ? -1.230 -2.422 16.137 1.00 98.75 73 SER A O 1
ATOM 550 N N . LEU A 1 74 ? -0.636 -1.810 14.071 1.00 98.75 74 LEU A N 1
ATOM 551 C CA . LEU A 1 74 ? -1.667 -0.779 13.932 1.00 98.75 74 LEU A CA 1
ATOM 552 C C . LEU A 1 74 ? -3.087 -1.370 13.947 1.00 98.75 74 LEU A C 1
ATOM 554 O O . LEU A 1 74 ? -3.965 -0.862 14.651 1.00 98.75 74 LEU A O 1
ATOM 558 N N . ARG A 1 75 ? -3.307 -2.494 13.256 1.00 98.75 75 ARG A N 1
ATOM 559 C CA . ARG A 1 75 ? -4.573 -3.247 13.296 1.00 98.75 75 ARG A CA 1
ATOM 560 C C . ARG A 1 75 ? -4.892 -3.742 14.706 1.00 98.75 75 ARG A C 1
ATOM 562 O O . ARG A 1 75 ? -6.039 -3.639 15.140 1.00 98.75 75 ARG A O 1
ATOM 569 N N . GLN A 1 76 ? -3.889 -4.213 15.447 1.00 98.69 76 GLN A N 1
ATOM 570 C CA . GLN A 1 76 ? -4.049 -4.628 16.841 1.00 98.69 76 GLN A CA 1
ATOM 571 C C . GLN A 1 76 ? -4.402 -3.442 17.756 1.00 98.69 76 GLN A C 1
ATOM 573 O O . GLN A 1 76 ? -5.266 -3.564 18.623 1.00 98.69 76 GLN A O 1
ATOM 578 N N . LYS A 1 77 ? -3.805 -2.258 17.547 1.00 98.50 77 LYS A N 1
ATOM 579 C CA . LYS A 1 77 ? -4.193 -1.038 18.283 1.00 98.50 77 LYS A CA 1
ATOM 580 C C . LYS A 1 77 ? -5.673 -0.708 18.081 1.00 98.50 77 LYS A C 1
ATOM 582 O O . LYS A 1 77 ? -6.358 -0.407 19.058 1.00 98.50 77 LYS A O 1
ATOM 587 N N . VAL A 1 78 ? -6.178 -0.800 16.846 1.00 98.25 78 VAL A N 1
ATOM 588 C CA . VAL A 1 78 ? -7.616 -0.632 16.563 1.00 98.25 78 VAL A CA 1
ATOM 589 C C . VAL A 1 78 ? -8.425 -1.710 17.282 1.00 98.25 78 VAL A C 1
ATOM 591 O O . VAL A 1 78 ? -9.387 -1.387 17.975 1.00 98.25 78 VAL A O 1
ATOM 594 N N . SER A 1 79 ? -8.023 -2.982 17.182 1.00 98.38 79 SER A N 1
ATOM 595 C CA . SER A 1 79 ? -8.791 -4.089 17.760 1.00 98.38 79 SER A CA 1
ATOM 596 C C . SER A 1 79 ? -8.919 -4.006 19.279 1.00 98.38 79 SER A C 1
ATOM 598 O O . SER A 1 79 ? -9.978 -4.321 19.812 1.00 98.38 79 SER A O 1
ATOM 600 N N . MET A 1 80 ? -7.876 -3.531 19.964 1.00 98.38 80 MET A N 1
ATOM 601 C CA . MET A 1 80 ? -7.872 -3.309 21.413 1.00 98.38 80 MET A CA 1
ATOM 602 C C . MET A 1 80 ? -8.626 -2.039 21.844 1.00 98.38 80 MET A C 1
ATOM 604 O O . MET A 1 80 ? -8.747 -1.778 23.037 1.00 98.38 80 MET A O 1
ATOM 608 N N . GLY A 1 81 ? -9.129 -1.227 20.907 1.00 97.50 81 GLY A N 1
ATOM 609 C CA . GLY A 1 81 ? -9.777 0.049 21.224 1.00 97.50 81 GLY A CA 1
ATOM 610 C C . GLY A 1 81 ? -8.793 1.134 21.680 1.00 97.50 81 GLY A C 1
ATOM 611 O O . GLY A 1 81 ? -9.187 2.084 22.350 1.00 97.50 81 GLY A O 1
ATOM 612 N N . HIS A 1 82 ? -7.512 1.015 21.321 1.00 98.12 82 HIS A N 1
ATOM 613 C CA . HIS A 1 82 ? -6.462 1.980 21.675 1.00 98.12 82 HIS A CA 1
ATOM 614 C C . HIS A 1 82 ? -6.343 3.138 20.671 1.00 98.12 82 HIS A C 1
ATOM 616 O O . HIS A 1 82 ? -5.407 3.934 20.739 1.00 98.12 82 HIS A O 1
ATOM 622 N N . VAL A 1 83 ? -7.283 3.247 19.730 1.00 97.44 83 VAL A N 1
ATOM 623 C CA . VAL A 1 83 ? -7.347 4.337 18.752 1.00 97.44 83 VAL A CA 1
ATOM 624 C C . VAL A 1 83 ? -8.541 5.215 19.084 1.00 97.44 83 VAL A C 1
ATOM 626 O O . VAL A 1 83 ? -9.681 4.757 19.151 1.00 97.44 83 VAL A O 1
ATOM 629 N N . ARG A 1 84 ? -8.278 6.504 19.304 1.00 93.69 84 ARG A N 1
ATOM 630 C CA . ARG A 1 84 ? -9.306 7.477 19.680 1.00 93.69 84 ARG A CA 1
ATOM 631 C C . ARG A 1 84 ? -10.447 7.480 18.657 1.00 93.69 84 ARG A C 1
ATOM 633 O O . ARG A 1 84 ? -10.208 7.513 17.455 1.00 93.69 84 ARG A O 1
ATOM 640 N N . ASN A 1 85 ? -11.686 7.516 19.148 1.00 91.62 85 ASN A N 1
ATOM 641 C CA . ASN A 1 85 ? -12.916 7.533 18.343 1.00 91.62 85 ASN A CA 1
ATOM 642 C C . ASN A 1 85 ? -13.157 6.294 17.461 1.00 91.62 85 ASN A C 1
ATOM 644 O O . ASN A 1 85 ? -14.079 6.332 16.645 1.00 91.62 85 ASN A O 1
ATOM 648 N N . GLN A 1 86 ? -12.410 5.204 17.660 1.00 97.06 86 GLN A N 1
ATOM 649 C CA . GLN A 1 86 ? -12.631 3.927 16.981 1.00 97.06 86 GLN A CA 1
ATOM 650 C C . GLN A 1 86 ? -13.179 2.881 17.955 1.00 97.06 86 GLN A C 1
ATOM 652 O O . GLN A 1 86 ? -12.695 2.791 19.086 1.00 97.06 86 GLN A O 1
ATOM 657 N N . PRO A 1 87 ? -14.192 2.092 17.560 1.00 96.75 87 PRO A N 1
ATOM 658 C CA . PRO A 1 87 ? -14.627 0.960 18.361 1.00 96.75 87 PRO A CA 1
ATOM 659 C C . PRO A 1 87 ? -13.559 -0.151 18.340 1.00 96.75 87 PRO A C 1
ATOM 661 O O . PRO A 1 87 ? -12.875 -0.313 17.326 1.00 96.75 87 PRO A O 1
ATOM 664 N N . PRO A 1 88 ? -13.426 -0.949 19.417 1.00 97.62 88 PRO A N 1
ATOM 665 C CA . PRO A 1 88 ? -12.643 -2.178 19.358 1.00 97.62 88 PRO A CA 1
ATOM 666 C C . PRO A 1 88 ? -13.242 -3.139 18.323 1.00 97.62 88 PRO A C 1
ATOM 668 O O . PRO A 1 88 ? -14.445 -3.119 18.050 1.00 97.62 88 PRO A O 1
ATOM 671 N N . ALA A 1 89 ? -12.408 -4.012 17.767 1.00 97.56 89 ALA A N 1
ATOM 672 C CA . ALA A 1 89 ? -12.801 -4.939 16.710 1.00 97.56 89 ALA A CA 1
ATOM 673 C C . ALA A 1 89 ? -12.686 -6.390 17.185 1.00 97.56 89 ALA A C 1
ATOM 675 O O . ALA A 1 89 ? -11.614 -6.837 17.585 1.00 97.56 89 ALA A O 1
ATOM 676 N N . LEU A 1 90 ? -13.784 -7.145 17.081 1.00 95.69 90 LEU A N 1
ATOM 677 C CA . LEU A 1 90 ? -13.848 -8.544 17.527 1.00 95.69 90 LEU A CA 1
ATOM 678 C C . LEU A 1 90 ? -13.183 -9.537 16.559 1.00 95.69 90 LEU A C 1
ATOM 680 O O . LEU A 1 90 ? -12.815 -10.631 16.969 1.00 95.69 90 LEU A O 1
ATOM 684 N N . ASN A 1 91 ? -13.042 -9.186 15.277 1.00 97.06 91 ASN A N 1
ATOM 685 C CA . ASN A 1 91 ? -12.537 -10.088 14.230 1.00 97.06 91 ASN A CA 1
ATOM 686 C C . ASN A 1 91 ? -11.470 -9.411 13.349 1.00 97.06 91 ASN A C 1
ATOM 688 O O . ASN A 1 91 ? -11.490 -9.517 12.123 1.00 97.06 91 ASN A O 1
ATOM 692 N N . MET A 1 92 ? -10.541 -8.680 13.971 1.00 98.31 92 MET A N 1
ATOM 693 C CA . MET A 1 92 ? -9.403 -8.075 13.275 1.00 98.31 92 MET A CA 1
ATOM 694 C C . MET A 1 92 ? -8.266 -9.093 13.138 1.00 98.31 92 MET A C 1
ATOM 696 O O . MET A 1 92 ? -7.493 -9.310 14.067 1.00 98.31 92 MET A O 1
ATOM 700 N N . ARG A 1 93 ? -8.174 -9.750 11.979 1.00 98.25 93 ARG A N 1
ATOM 701 C CA . ARG A 1 93 ? -7.146 -10.774 11.723 1.00 98.25 93 ARG A CA 1
ATOM 702 C C . ARG A 1 93 ? -5.803 -10.152 11.346 1.00 98.25 93 ARG A C 1
ATOM 704 O O . ARG A 1 93 ? -5.772 -9.107 10.688 1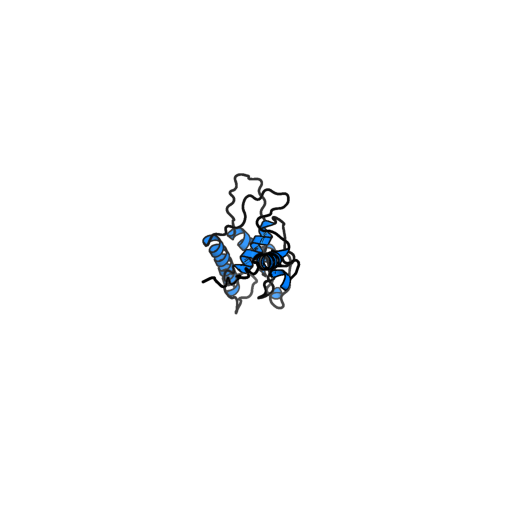.00 98.25 93 ARG A O 1
ATOM 711 N N . ALA A 1 94 ? -4.720 -10.828 11.721 1.00 98.19 94 ALA A N 1
ATOM 712 C CA . ALA A 1 94 ? -3.382 -10.497 11.251 1.00 98.19 94 ALA A CA 1
ATOM 713 C C . ALA A 1 94 ? -3.275 -10.728 9.736 1.00 98.19 94 ALA A C 1
ATOM 715 O O . ALA A 1 94 ? -3.820 -11.695 9.198 1.00 98.19 94 ALA A O 1
ATOM 716 N N . MET A 1 95 ? -2.586 -9.818 9.062 1.00 98.50 95 MET A N 1
ATOM 717 C CA . MET A 1 95 ? -2.195 -9.927 7.667 1.00 98.50 95 MET A CA 1
ATOM 718 C C . MET A 1 95 ? -0.964 -10.818 7.529 1.00 98.50 95 MET A C 1
ATOM 720 O O . MET A 1 95 ? -0.108 -10.865 8.415 1.00 98.50 95 MET A O 1
ATOM 724 N N . VAL A 1 96 ? -0.874 -11.480 6.381 1.00 98.44 96 VAL A N 1
ATOM 725 C CA . VAL A 1 96 ? 0.286 -12.256 5.941 1.00 98.44 96 VAL A CA 1
ATOM 726 C C . VAL A 1 96 ? 0.763 -11.713 4.599 1.00 98.44 96 VAL A C 1
ATOM 728 O O . VAL A 1 96 ? -0.028 -11.132 3.853 1.00 98.44 96 VAL A O 1
ATOM 731 N N . TRP A 1 97 ? 2.050 -11.884 4.301 1.00 98.69 97 TRP A N 1
ATOM 732 C CA . TRP A 1 97 ? 2.610 -11.453 3.024 1.00 98.69 97 TRP A CA 1
ATOM 733 C C . TRP A 1 97 ? 2.090 -12.347 1.904 1.00 98.69 97 TRP A C 1
ATOM 735 O O . TRP A 1 97 ? 2.006 -13.566 2.061 1.00 98.69 97 TRP A O 1
ATOM 745 N N . ASP A 1 98 ? 1.784 -11.741 0.763 1.00 98.69 98 ASP A N 1
ATOM 746 C CA . ASP A 1 98 ? 1.349 -12.448 -0.431 1.00 98.69 98 ASP A CA 1
ATOM 747 C C . ASP A 1 98 ? 2.218 -12.039 -1.623 1.00 98.69 98 ASP A C 1
ATOM 749 O O . ASP A 1 98 ? 2.203 -10.888 -2.061 1.00 98.69 98 ASP A O 1
ATOM 753 N N . GLU A 1 99 ? 2.998 -12.988 -2.144 1.00 98.31 99 GLU A N 1
ATOM 754 C CA . GLU A 1 99 ? 3.955 -12.714 -3.222 1.00 98.31 99 GLU A CA 1
ATOM 755 C C . GLU A 1 99 ? 3.278 -12.402 -4.568 1.00 98.31 99 GLU A C 1
ATOM 757 O O . GLU A 1 99 ? 3.850 -11.678 -5.386 1.00 98.31 99 GLU A O 1
ATOM 762 N N . GLU A 1 100 ? 2.060 -12.901 -4.813 1.00 98.56 100 GLU A N 1
ATOM 763 C CA . GLU A 1 100 ? 1.304 -12.562 -6.026 1.00 98.56 100 GLU A CA 1
ATOM 764 C C . GLU A 1 100 ? 0.890 -11.088 -5.971 1.00 98.56 100 GLU A C 1
ATOM 766 O O . GLU A 1 100 ? 1.165 -10.336 -6.908 1.00 98.56 100 GLU A O 1
ATOM 771 N N . LEU A 1 101 ? 0.323 -10.646 -4.840 1.00 98.81 101 LEU A N 1
ATOM 772 C CA . LEU A 1 101 ? -0.051 -9.243 -4.638 1.00 98.81 101 LEU A CA 1
ATOM 773 C C . LEU A 1 101 ? 1.167 -8.319 -4.698 1.00 98.81 101 LEU A C 1
ATOM 775 O O . LEU A 1 101 ? 1.110 -7.283 -5.361 1.00 98.81 101 LEU A O 1
ATOM 779 N N . ALA A 1 102 ? 2.281 -8.709 -4.074 1.00 98.56 102 ALA A N 1
ATOM 780 C CA . ALA A 1 102 ? 3.529 -7.954 -4.130 1.00 98.56 102 ALA A CA 1
ATOM 781 C C . ALA A 1 102 ? 4.052 -7.806 -5.567 1.00 98.56 102 ALA A C 1
ATOM 783 O O . ALA A 1 102 ? 4.487 -6.726 -5.961 1.00 98.56 102 ALA A O 1
ATOM 784 N N . THR A 1 103 ? 3.961 -8.865 -6.376 1.00 98.19 103 THR A N 1
ATOM 785 C CA . THR A 1 103 ? 4.387 -8.840 -7.782 1.00 98.19 103 THR A CA 1
ATOM 786 C C . THR A 1 103 ? 3.529 -7.886 -8.616 1.00 98.19 103 THR A C 1
ATOM 788 O O . THR A 1 103 ? 4.066 -7.115 -9.416 1.00 98.19 103 THR A O 1
ATOM 791 N N . VAL A 1 104 ? 2.204 -7.903 -8.426 1.00 98.50 104 VAL A N 1
ATOM 792 C CA . VAL A 1 104 ? 1.284 -6.981 -9.115 1.00 98.50 104 VAL A CA 1
ATOM 793 C C . VAL A 1 104 ? 1.515 -5.538 -8.656 1.00 98.50 104 VAL A C 1
ATOM 795 O O . VAL A 1 104 ? 1.604 -4.639 -9.492 1.00 98.50 104 VAL A O 1
ATOM 798 N N . ALA A 1 105 ? 1.679 -5.316 -7.350 1.00 98.44 105 ALA A N 1
ATOM 799 C CA . ALA A 1 105 ? 1.960 -3.999 -6.787 1.00 98.44 105 ALA A CA 1
ATOM 800 C C . ALA A 1 105 ? 3.291 -3.433 -7.301 1.00 98.44 105 ALA A C 1
ATOM 802 O O . ALA A 1 105 ? 3.335 -2.281 -7.729 1.00 98.44 105 ALA A O 1
ATOM 803 N N . GLN A 1 106 ? 4.351 -4.249 -7.345 1.00 98.06 106 GLN A N 1
ATOM 804 C CA . GLN A 1 106 ? 5.641 -3.835 -7.894 1.00 98.06 106 GLN A CA 1
ATOM 805 C C . GLN A 1 106 ? 5.524 -3.479 -9.375 1.00 98.06 106 GLN A C 1
ATOM 807 O O . GLN A 1 106 ? 6.063 -2.461 -9.800 1.00 98.06 106 GLN A O 1
ATOM 812 N N . ARG A 1 107 ? 4.762 -4.261 -10.156 1.00 97.81 107 ARG A N 1
ATOM 813 C CA . ARG A 1 107 ? 4.524 -3.960 -11.574 1.00 97.81 107 ARG A CA 1
ATOM 814 C C . ARG A 1 107 ? 3.923 -2.573 -11.768 1.00 97.81 107 ARG A C 1
ATOM 816 O O . ARG A 1 107 ? 4.296 -1.885 -12.715 1.00 97.81 107 ARG A O 1
ATOM 823 N N . TRP A 1 108 ? 3.003 -2.172 -10.893 1.00 98.12 108 TRP A N 1
ATOM 824 C CA . TRP A 1 108 ? 2.430 -0.831 -10.930 1.00 98.12 108 TRP A CA 1
ATOM 825 C C . TRP A 1 108 ? 3.417 0.241 -10.461 1.00 98.12 108 TRP A C 1
ATOM 827 O O . TRP A 1 108 ? 3.580 1.252 -11.140 1.00 98.12 108 TRP A O 1
ATOM 837 N N . ALA A 1 109 ? 4.109 0.004 -9.344 1.00 96.62 109 ALA A N 1
ATOM 838 C CA . ALA A 1 109 ? 5.090 0.937 -8.794 1.00 96.62 109 ALA A CA 1
ATOM 839 C C . ALA A 1 109 ? 6.208 1.263 -9.796 1.00 96.62 109 ALA A C 1
ATOM 841 O O . ALA A 1 109 ? 6.636 2.414 -9.885 1.00 96.62 109 ALA A O 1
ATOM 842 N N . ASP A 1 110 ? 6.613 0.277 -10.603 1.00 96.81 110 ASP A N 1
ATOM 843 C CA . ASP A 1 110 ? 7.626 0.449 -11.642 1.00 96.81 110 ASP A CA 1
ATOM 844 C C . ASP A 1 110 ? 7.282 1.588 -12.600 1.00 96.81 110 ASP A C 1
ATOM 846 O O . ASP A 1 110 ? 8.194 2.309 -12.989 1.00 96.81 110 ASP A O 1
ATOM 850 N N . GLN A 1 111 ? 5.988 1.814 -12.879 1.00 96.00 111 GLN A N 1
ATOM 851 C CA . GLN A 1 111 ? 5.499 2.813 -13.836 1.00 96.00 111 GLN A CA 1
ATOM 852 C C . GLN A 1 111 ? 5.757 4.260 -13.403 1.00 96.00 111 GLN A C 1
ATOM 854 O O . GLN A 1 111 ? 5.594 5.175 -14.210 1.00 96.00 111 GLN A O 1
ATOM 859 N N . CYS A 1 112 ? 6.155 4.498 -12.145 1.00 94.50 112 CYS A N 1
ATOM 860 C CA . CYS A 1 112 ? 6.437 5.833 -11.602 1.00 94.50 112 CYS A CA 1
ATOM 861 C C . CYS A 1 112 ? 5.303 6.854 -11.809 1.00 94.50 112 CYS A C 1
ATOM 863 O O . CYS A 1 112 ? 5.538 8.072 -11.912 1.00 94.50 112 CYS A O 1
ATOM 865 N N . MET A 1 113 ? 4.075 6.347 -11.910 1.00 92.25 113 MET A N 1
ATOM 866 C CA . MET A 1 113 ? 2.861 7.121 -12.091 1.00 92.25 113 MET A CA 1
ATOM 867 C C . MET A 1 113 ? 2.136 7.235 -10.750 1.00 92.25 113 MET A C 1
ATOM 869 O O . MET A 1 113 ? 1.949 6.2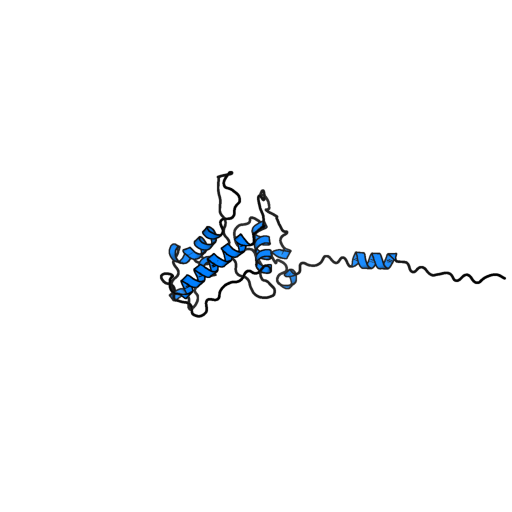23 -10.076 1.00 92.25 113 MET A O 1
ATOM 873 N N . PRO A 1 114 ? 1.716 8.444 -10.343 1.00 87.31 114 PRO A N 1
ATOM 874 C CA . PRO A 1 114 ? 0.964 8.601 -9.110 1.00 87.31 114 PRO A CA 1
ATOM 875 C C . PRO A 1 114 ? -0.438 7.992 -9.240 1.00 87.31 114 PRO A C 1
ATOM 877 O O . PRO A 1 114 ? -1.041 7.995 -10.315 1.00 87.31 114 PRO A O 1
ATOM 880 N N . GLY A 1 115 ? -0.991 7.557 -8.109 1.00 94.62 115 GLY A N 1
ATOM 881 C CA . GLY A 1 115 ? -2.362 7.064 -8.013 1.00 94.62 115 GLY A CA 1
ATOM 882 C C . GLY A 1 115 ? -2.500 5.565 -8.268 1.00 94.62 115 GLY A C 1
ATOM 883 O O . GLY A 1 115 ? -1.540 4.804 -8.180 1.00 94.62 115 GLY A O 1
ATOM 884 N N . HIS A 1 116 ? -3.735 5.150 -8.536 1.00 97.50 116 HIS A N 1
ATOM 885 C CA . HIS A 1 116 ? -4.119 3.747 -8.616 1.00 97.50 116 HIS A CA 1
ATOM 886 C C . HIS A 1 116 ? -4.118 3.232 -10.056 1.00 97.50 116 HIS A C 1
ATOM 888 O O . HIS A 1 116 ? -4.593 3.914 -10.967 1.00 97.50 116 HIS A O 1
ATOM 894 N N . ASP A 1 117 ? -3.656 1.999 -10.256 1.00 97.88 117 ASP A N 1
ATOM 895 C CA . ASP A 1 117 ? -3.831 1.281 -11.519 1.00 97.88 117 ASP A CA 1
ATOM 896 C C . ASP A 1 117 ? -5.306 0.987 -11.823 1.00 97.88 117 ASP A C 1
ATOM 898 O O . ASP A 1 117 ? -6.226 1.193 -11.028 1.00 97.88 117 ASP A O 1
ATOM 902 N N . ARG A 1 118 ? -5.562 0.504 -13.035 1.00 97.38 118 ARG A N 1
ATOM 903 C CA . ARG A 1 118 ? -6.923 0.215 -13.476 1.00 97.38 118 ARG A CA 1
ATOM 904 C C . ARG A 1 118 ? -7.447 -1.128 -12.970 1.00 97.38 118 ARG A C 1
ATOM 906 O O . ARG A 1 118 ? -8.615 -1.214 -12.605 1.00 97.38 118 ARG A O 1
ATOM 913 N N . ALA A 1 119 ? -6.621 -2.172 -13.013 1.00 98.12 119 ALA A N 1
ATOM 914 C CA . ALA A 1 119 ? -7.044 -3.545 -12.758 1.00 98.12 119 ALA A CA 1
ATOM 915 C C . ALA A 1 119 ? -5.896 -4.359 -12.146 1.00 98.12 119 ALA A C 1
ATOM 917 O O . ALA A 1 119 ? -4.889 -4.601 -12.807 1.00 98.12 119 ALA A O 1
ATOM 918 N N . ARG A 1 120 ? -6.093 -4.787 -10.894 1.00 98.56 120 ARG A N 1
ATOM 919 C CA . ARG A 1 120 ? -5.081 -5.441 -10.043 1.00 98.56 120 ARG A CA 1
ATOM 920 C C . ARG A 1 120 ? -5.573 -6.715 -9.346 1.00 98.56 120 ARG A C 1
ATOM 922 O O . ARG A 1 120 ? -4.920 -7.226 -8.441 1.00 98.56 120 ARG A O 1
ATOM 929 N N . ASN A 1 121 ? -6.784 -7.151 -9.683 1.00 98.62 121 ASN A N 1
ATOM 930 C CA . ASN A 1 121 ? -7.409 -8.290 -9.026 1.00 98.62 121 ASN A CA 1
ATOM 931 C C . ASN A 1 121 ? -6.649 -9.571 -9.360 1.00 98.62 121 ASN A C 1
ATOM 933 O O . ASN A 1 121 ? -6.263 -9.795 -10.505 1.00 98.62 121 ASN A O 1
ATOM 937 N N . VAL A 1 122 ? -6.524 -10.445 -8.369 1.00 98.44 122 VAL A N 1
ATOM 938 C CA . VAL A 1 122 ? -6.028 -11.806 -8.568 1.00 98.44 122 VAL A CA 1
ATOM 939 C C . VAL A 1 122 ? -7.204 -12.761 -8.735 1.00 98.44 122 VAL A C 1
ATOM 941 O O . VAL A 1 122 ? -8.341 -12.438 -8.389 1.00 98.44 122 VAL A O 1
ATOM 944 N N . ALA A 1 123 ? -6.945 -13.972 -9.230 1.00 97.94 123 ALA A N 1
ATOM 945 C CA . ALA A 1 123 ? -8.000 -14.968 -9.437 1.00 97.94 123 ALA A CA 1
ATOM 946 C C . ALA A 1 123 ? -8.747 -15.324 -8.135 1.00 97.94 123 ALA A C 1
ATOM 948 O O . ALA A 1 123 ? -9.901 -15.740 -8.168 1.00 97.94 123 ALA A O 1
ATOM 949 N N . ARG A 1 124 ? -8.077 -15.156 -6.988 1.00 98.19 124 ARG A N 1
ATOM 950 C CA . ARG A 1 124 ? -8.591 -15.509 -5.663 1.00 98.19 124 ARG A CA 1
ATOM 951 C C . ARG A 1 124 ? -9.629 -14.513 -5.133 1.00 98.19 124 ARG A C 1
ATOM 953 O O . ARG A 1 124 ? -10.534 -14.941 -4.423 1.00 98.19 124 ARG A O 1
ATOM 960 N N . PHE A 1 125 ? -9.494 -13.215 -5.426 1.00 98.44 125 PHE A N 1
ATOM 961 C CA . PHE A 1 125 ? -10.358 -12.159 -4.876 1.00 98.44 125 PHE A CA 1
ATOM 962 C C . PHE A 1 125 ? -10.079 -10.770 -5.496 1.00 98.44 125 PHE A C 1
ATOM 964 O O . PHE A 1 125 ? -8.993 -10.539 -6.037 1.00 98.44 125 PHE A O 1
ATOM 971 N N . PRO A 1 126 ? -11.024 -9.810 -5.381 1.00 98.56 126 PRO A N 1
ATOM 972 C CA . PRO A 1 126 ? -10.761 -8.393 -5.630 1.00 98.56 126 PRO A CA 1
ATOM 973 C C . PRO A 1 126 ? -9.699 -7.819 -4.685 1.00 98.56 126 PRO A C 1
ATOM 975 O O . PRO A 1 126 ? -9.652 -8.187 -3.514 1.00 98.56 126 PRO A O 1
ATOM 978 N N . VAL A 1 127 ? -8.871 -6.898 -5.180 1.00 98.75 127 VAL A N 1
ATOM 979 C CA . VAL A 1 127 ? -7.688 -6.398 -4.462 1.00 98.75 127 VAL A CA 1
ATOM 980 C C . VAL A 1 127 ? -7.768 -4.879 -4.272 1.00 98.75 127 VAL A C 1
ATOM 982 O O . VAL A 1 127 ? -7.913 -4.118 -5.235 1.00 98.75 127 VAL A O 1
ATOM 985 N N . GLY A 1 128 ? -7.674 -4.447 -3.011 1.00 98.44 128 GLY A N 1
ATOM 986 C CA . GLY A 1 128 ? -7.517 -3.044 -2.617 1.00 98.44 128 GLY A CA 1
ATOM 987 C C . GLY A 1 128 ? -6.100 -2.518 -2.856 1.00 98.44 128 GLY A C 1
ATOM 988 O O . GLY A 1 128 ? -5.211 -3.270 -3.252 1.00 98.44 128 GLY A O 1
ATOM 989 N N . GLN A 1 129 ? -5.869 -1.221 -2.644 1.00 98.56 129 GLN A N 1
ATOM 990 C CA . GLN A 1 129 ? -4.544 -0.630 -2.841 1.00 98.56 129 GLN A CA 1
ATOM 991 C C . GLN A 1 129 ? -4.386 0.681 -2.075 1.00 98.56 129 GLN A C 1
ATOM 993 O O . GLN A 1 129 ? -5.204 1.582 -2.237 1.00 98.56 129 GLN A O 1
ATOM 998 N N . ASN A 1 130 ? -3.269 0.811 -1.359 1.00 98.44 130 ASN A N 1
ATOM 999 C CA . ASN A 1 130 ? -2.756 2.087 -0.870 1.00 98.44 130 ASN A CA 1
ATOM 1000 C C . ASN A 1 130 ? -1.510 2.475 -1.675 1.00 98.44 130 ASN A C 1
ATOM 1002 O O . ASN A 1 130 ? -0.747 1.604 -2.097 1.00 98.44 130 ASN A O 1
ATOM 1006 N N . VAL A 1 131 ? -1.323 3.775 -1.925 1.00 97.31 131 VAL A N 1
ATOM 1007 C CA . VAL A 1 131 ? -0.188 4.307 -2.695 1.00 97.31 131 VAL A CA 1
ATOM 1008 C C . VAL A 1 131 ? 0.411 5.488 -1.943 1.00 97.31 131 VAL A C 1
ATOM 1010 O O . VAL A 1 131 ? -0.307 6.341 -1.429 1.00 97.31 131 VAL A O 1
ATOM 1013 N N . ALA A 1 132 ? 1.738 5.534 -1.884 1.00 94.94 132 ALA A N 1
ATOM 1014 C CA . ALA A 1 132 ? 2.498 6.626 -1.297 1.00 94.94 132 ALA A CA 1
ATOM 1015 C C . ALA A 1 132 ? 3.548 7.100 -2.302 1.00 94.94 132 ALA A C 1
ATOM 1017 O O . ALA A 1 132 ? 4.086 6.306 -3.074 1.00 94.94 132 ALA A O 1
ATOM 1018 N N . ALA A 1 133 ? 3.817 8.402 -2.301 1.00 91.81 133 ALA A N 1
ATOM 1019 C CA . ALA A 1 133 ? 4.851 9.016 -3.117 1.00 91.81 133 ALA A CA 1
ATOM 1020 C C . ALA A 1 133 ? 5.451 10.196 -2.350 1.00 91.81 133 ALA A C 1
ATOM 1022 O O . ALA A 1 133 ? 4.715 11.042 -1.842 1.00 91.81 133 ALA A O 1
ATOM 1023 N N . ALA A 1 134 ? 6.777 10.255 -2.308 1.00 88.38 134 ALA A N 1
ATOM 1024 C CA . ALA A 1 134 ? 7.534 11.362 -1.742 1.00 88.38 134 ALA A CA 1
ATOM 1025 C C . ALA A 1 134 ? 8.313 12.078 -2.852 1.00 88.38 134 ALA A C 1
ATOM 1027 O O . ALA A 1 134 ? 8.648 11.482 -3.878 1.00 88.38 134 ALA A O 1
ATOM 1028 N N . TRP A 1 135 ? 8.582 13.364 -2.644 1.00 87.88 135 TRP A N 1
ATOM 1029 C CA . TRP A 1 135 ? 9.374 14.192 -3.547 1.00 87.88 135 TRP A CA 1
ATOM 1030 C C . TRP A 1 135 ? 10.445 14.905 -2.742 1.00 87.88 135 TRP A C 1
ATOM 1032 O O . TRP A 1 135 ? 10.149 15.460 -1.686 1.00 87.88 135 TRP A O 1
ATOM 1042 N N . THR A 1 136 ? 11.659 14.933 -3.275 1.00 86.50 136 THR A N 1
ATOM 1043 C CA . THR A 1 136 ? 12.794 15.614 -2.662 1.00 86.50 136 THR A CA 1
ATOM 1044 C C . THR A 1 136 ? 13.591 16.372 -3.716 1.00 86.50 136 THR A C 1
ATOM 1046 O O . THR A 1 136 ? 13.595 16.012 -4.897 1.00 86.50 136 THR A O 1
ATOM 1049 N N . TYR A 1 137 ? 14.223 17.463 -3.288 1.00 88.25 137 TYR A N 1
ATOM 1050 C CA . TYR A 1 137 ? 15.224 18.182 -4.078 1.00 88.25 137 TYR A CA 1
ATOM 1051 C C . TYR A 1 137 ? 16.647 17.761 -3.707 1.00 88.25 137 TYR A C 1
ATOM 1053 O O . TYR A 1 137 ? 17.582 18.113 -4.430 1.00 88.25 137 TYR A O 1
ATOM 1061 N N . ASP A 1 138 ? 16.801 17.040 -2.594 1.00 84.12 138 ASP A N 1
ATOM 1062 C CA . ASP A 1 138 ? 18.077 16.508 -2.155 1.00 84.12 138 ASP A CA 1
ATOM 1063 C C . ASP A 1 138 ? 18.455 15.332 -3.059 1.00 84.12 138 ASP A C 1
ATOM 1065 O O . ASP A 1 138 ? 17.716 14.361 -3.208 1.00 84.12 138 ASP A O 1
ATOM 1069 N N . ARG A 1 139 ? 19.589 15.472 -3.744 1.00 73.94 139 ARG A N 1
ATOM 1070 C CA . ARG A 1 139 ? 20.103 14.450 -4.662 1.00 73.94 139 ARG A CA 1
ATOM 1071 C C . ARG A 1 139 ? 20.987 13.429 -3.951 1.00 73.94 139 ARG A C 1
ATOM 1073 O O . ARG A 1 139 ? 21.306 12.413 -4.564 1.00 73.94 139 ARG A O 1
ATOM 1080 N N . ASP A 1 140 ? 21.359 13.717 -2.705 1.00 74.44 140 ASP A N 1
ATOM 1081 C CA . ASP A 1 140 ? 22.187 12.877 -1.844 1.00 74.44 140 ASP A CA 1
ATOM 1082 C C . ASP A 1 140 ? 21.340 12.124 -0.802 1.00 74.44 140 ASP A C 1
ATOM 1084 O O . ASP A 1 140 ? 21.849 11.232 -0.118 1.00 74.44 140 ASP A O 1
ATOM 1088 N N . GLU 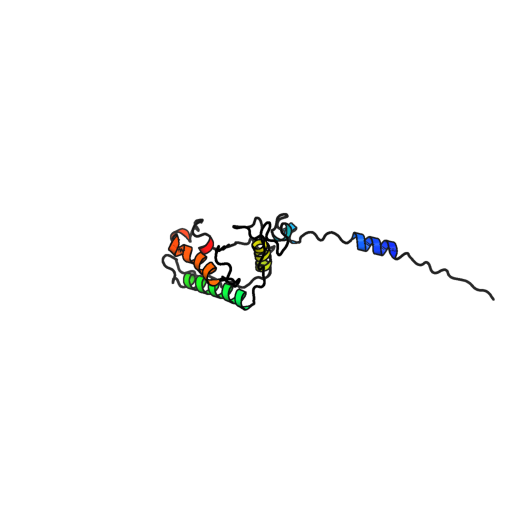A 1 141 ? 20.043 12.440 -0.696 1.00 68.44 141 GLU A N 1
ATOM 1089 C CA . GLU A 1 141 ? 19.075 11.643 0.054 1.00 68.44 141 GLU A CA 1
ATOM 1090 C C . GLU A 1 141 ? 19.039 10.239 -0.565 1.00 68.44 141 GLU A C 1
ATOM 1092 O O . GLU A 1 141 ? 18.657 10.051 -1.721 1.00 68.44 141 GLU A O 1
ATOM 1097 N N . GLY A 1 142 ? 19.555 9.261 0.184 1.00 70.88 142 GLY A N 1
ATOM 1098 C CA . GLY A 1 142 ? 19.732 7.893 -0.297 1.00 70.88 142 GLY A CA 1
ATOM 1099 C C . GLY A 1 142 ? 18.432 7.255 -0.797 1.00 70.88 142 GLY A C 1
ATOM 1100 O O . GLY A 1 142 ? 17.327 7.712 -0.530 1.00 70.88 142 GLY A O 1
ATOM 1101 N N . ASP A 1 143 ? 18.551 6.127 -1.490 1.00 73.75 143 ASP A N 1
ATOM 1102 C CA . ASP A 1 143 ? 17.430 5.420 -2.122 1.00 73.75 143 ASP A CA 1
ATOM 1103 C C . ASP A 1 143 ? 16.815 4.324 -1.230 1.00 73.75 143 ASP A C 1
ATOM 1105 O O . ASP A 1 143 ? 16.171 3.383 -1.717 1.00 73.75 143 ASP A O 1
ATOM 1109 N N . THR A 1 144 ? 17.027 4.420 0.085 1.00 81.88 144 THR A N 1
ATOM 1110 C CA . THR A 1 144 ? 16.454 3.485 1.055 1.00 81.88 144 THR A CA 1
ATOM 1111 C C . THR A 1 144 ? 14.974 3.810 1.254 1.00 81.88 144 THR A C 1
ATOM 1113 O O . THR A 1 144 ? 14.649 4.915 1.685 1.00 81.88 144 THR A O 1
ATOM 1116 N N . PRO A 1 145 ? 14.054 2.875 0.966 1.00 83.69 145 PRO A N 1
ATOM 1117 C CA . PRO A 1 145 ? 12.633 3.123 1.139 1.00 83.69 145 PRO A CA 1
ATOM 1118 C C . PRO A 1 145 ? 12.266 3.216 2.624 1.00 83.69 145 PRO A C 1
ATOM 1120 O O . PRO A 1 145 ? 12.512 2.296 3.400 1.00 83.69 145 PRO A O 1
ATOM 1123 N N . ASP A 1 146 ? 11.607 4.307 3.006 1.00 90.69 146 ASP A N 1
ATOM 1124 C CA . ASP A 1 146 ? 11.041 4.480 4.344 1.00 90.69 146 ASP A CA 1
ATOM 1125 C C . ASP A 1 146 ? 9.582 4.004 4.375 1.00 90.69 146 ASP A C 1
ATOM 1127 O O . ASP A 1 146 ? 8.638 4.792 4.295 1.00 90.69 146 ASP A O 1
ATOM 1131 N N . PHE A 1 147 ? 9.383 2.687 4.450 1.00 94.88 147 PHE A N 1
ATOM 1132 C CA . PHE A 1 147 ? 8.039 2.107 4.501 1.00 94.88 147 PHE A CA 1
ATOM 1133 C C . PHE A 1 147 ? 7.274 2.477 5.771 1.00 94.88 147 PHE A C 1
ATOM 1135 O O . PHE A 1 147 ? 6.055 2.649 5.715 1.00 94.88 147 PHE A O 1
ATOM 1142 N N . ALA A 1 148 ? 7.972 2.597 6.902 1.00 96.00 148 ALA A N 1
ATOM 1143 C CA . ALA A 1 148 ? 7.346 2.825 8.194 1.00 96.00 148 ALA A CA 1
ATOM 1144 C C . ALA A 1 148 ? 6.601 4.158 8.215 1.00 96.00 148 ALA A C 1
ATOM 1146 O O . ALA A 1 148 ? 5.401 4.183 8.494 1.00 96.00 148 ALA A O 1
ATOM 1147 N N . THR A 1 149 ? 7.268 5.235 7.796 1.00 96.19 149 THR A N 1
ATOM 1148 C CA . THR A 1 149 ? 6.654 6.562 7.735 1.00 96.19 149 THR A CA 1
ATOM 1149 C C . THR A 1 149 ? 5.447 6.587 6.796 1.00 96.19 149 THR A C 1
ATOM 1151 O O . THR A 1 149 ? 4.432 7.200 7.127 1.00 96.19 149 THR A O 1
ATOM 1154 N N . GLN A 1 150 ? 5.498 5.902 5.644 1.00 96.81 150 GLN A N 1
ATOM 1155 C CA . GLN A 1 150 ? 4.363 5.889 4.708 1.00 96.81 150 GLN A CA 1
ATOM 1156 C C . GLN A 1 150 ? 3.149 5.128 5.265 1.00 96.81 150 GLN A C 1
ATOM 1158 O O . GLN A 1 150 ? 2.022 5.615 5.168 1.00 96.81 150 GLN A O 1
ATOM 1163 N N . VAL A 1 151 ? 3.360 3.959 5.879 1.00 98.50 151 VAL A N 1
ATOM 1164 C CA . VAL A 1 151 ? 2.268 3.166 6.476 1.00 98.50 151 VAL A CA 1
ATOM 1165 C C . VAL A 1 151 ? 1.662 3.889 7.681 1.00 98.50 151 VAL A C 1
ATOM 1167 O O . VAL A 1 151 ? 0.439 3.915 7.841 1.00 98.50 151 VAL A O 1
ATOM 1170 N N . GLU A 1 152 ? 2.490 4.527 8.510 1.00 98.38 152 GLU A N 1
ATOM 1171 C CA . GLU A 1 152 ? 2.009 5.345 9.623 1.00 98.38 152 GLU A CA 1
ATOM 1172 C C . GLU A 1 152 ? 1.240 6.580 9.145 1.00 98.38 152 GLU A C 1
ATOM 1174 O O . GLU A 1 152 ? 0.215 6.919 9.739 1.00 98.38 152 GLU A O 1
ATOM 1179 N N . ALA A 1 153 ? 1.669 7.219 8.052 1.00 98.31 153 ALA A N 1
ATOM 1180 C CA . ALA A 1 153 ? 0.954 8.343 7.457 1.00 98.31 153 ALA A CA 1
ATOM 1181 C C . ALA A 1 153 ? -0.450 7.937 6.982 1.00 98.31 153 ALA A C 1
ATOM 1183 O O . ALA A 1 153 ? -1.420 8.625 7.308 1.00 98.31 153 ALA A O 1
ATOM 1184 N N . TRP A 1 154 ? -0.582 6.795 6.295 1.00 98.62 154 TRP A N 1
ATOM 1185 C CA . TRP A 1 154 ? -1.887 6.238 5.920 1.00 98.62 154 TRP A CA 1
ATOM 1186 C C . TRP A 1 154 ? -2.774 5.990 7.135 1.00 98.62 154 TRP A C 1
ATOM 1188 O O . TRP A 1 154 ? -3.943 6.364 7.144 1.00 98.62 154 TRP A O 1
ATOM 1198 N N . PHE A 1 155 ? -2.225 5.395 8.192 1.00 98.69 155 PHE A N 1
ATOM 1199 C CA . PHE A 1 155 ? -2.992 5.134 9.402 1.00 98.69 155 PHE A CA 1
ATOM 1200 C C . PHE A 1 155 ? -3.417 6.422 10.114 1.00 98.69 155 PHE A C 1
ATOM 1202 O O . PHE A 1 155 ? -4.531 6.517 10.631 1.00 98.69 155 PHE A O 1
ATOM 1209 N N . ASN A 1 156 ? -2.547 7.432 10.132 1.00 98.31 156 ASN A N 1
ATOM 1210 C CA . ASN A 1 156 ? -2.786 8.688 10.828 1.00 98.31 156 ASN A CA 1
ATOM 1211 C C . ASN A 1 156 ? -3.881 9.553 10.180 1.00 98.31 156 ASN A C 1
ATOM 1213 O O . ASN A 1 156 ? -4.338 10.509 10.812 1.00 98.31 156 ASN A O 1
ATOM 1217 N N . GLU A 1 157 ? -4.388 9.198 8.995 1.00 98.50 157 GLU A N 1
ATOM 1218 C CA . GLU A 1 157 ? -5.583 9.822 8.412 1.00 98.50 157 GLU A CA 1
ATOM 1219 C C . GLU A 1 157 ? -6.767 9.843 9.395 1.00 98.50 157 GLU A C 1
ATOM 1221 O O . GLU A 1 157 ? -7.521 10.820 9.438 1.00 98.50 157 GLU A O 1
ATOM 1226 N N . VAL A 1 158 ? -6.885 8.821 10.258 1.00 97.69 158 VAL A N 1
ATOM 1227 C CA . VAL A 1 158 ? -7.890 8.752 11.337 1.00 97.69 158 VAL A CA 1
ATOM 1228 C C . VAL A 1 158 ? -7.852 9.967 12.268 1.00 97.69 158 VAL A C 1
ATOM 1230 O O . VAL A 1 158 ? -8.895 10.408 12.754 1.00 97.69 158 VAL A O 1
ATOM 1233 N N . ASN A 1 159 ? -6.662 10.522 12.511 1.00 96.19 159 ASN A N 1
ATOM 1234 C CA . ASN A 1 159 ? -6.454 11.691 13.359 1.00 96.19 159 ASN A CA 1
ATOM 1235 C C . ASN A 1 159 ? -6.422 12.980 12.541 1.00 96.19 159 ASN A C 1
ATOM 1237 O O . ASN A 1 159 ? -7.000 13.975 12.971 1.00 96.19 159 ASN A O 1
ATOM 1241 N N . GLN A 1 160 ? -5.743 12.959 11.391 1.00 96.88 160 GLN A N 1
ATOM 1242 C CA . GLN A 1 160 ? -5.522 14.135 10.553 1.00 96.88 160 GLN A CA 1
ATOM 1243 C C . GLN A 1 160 ? -6.821 14.648 9.929 1.00 96.88 160 GLN A C 1
ATOM 1245 O O . GLN A 1 160 ? -7.072 15.852 9.932 1.00 96.88 160 GLN A O 1
ATOM 1250 N N . TYR A 1 161 ? -7.647 13.740 9.411 1.00 96.44 161 TYR A N 1
ATOM 1251 C CA . TYR A 1 161 ? -8.894 14.077 8.723 1.00 96.44 161 TYR A CA 1
ATOM 1252 C C . TYR A 1 161 ? -10.135 13.686 9.525 1.00 96.44 161 TYR A C 1
ATOM 1254 O O . TYR A 1 161 ? -11.224 14.198 9.268 1.00 96.44 161 TYR A O 1
ATOM 1262 N N . GLY A 1 162 ? -9.962 12.823 10.528 1.00 94.56 162 GLY A N 1
ATOM 1263 C CA . GLY A 1 162 ? -11.043 12.328 11.362 1.00 94.56 162 GLY A CA 1
ATOM 1264 C C . GLY A 1 162 ? -11.801 11.181 10.698 1.00 94.56 162 GLY A C 1
ATOM 1265 O O . GLY A 1 162 ? -12.302 11.296 9.582 1.00 94.56 162 GLY A O 1
ATOM 1266 N N . PHE A 1 163 ? -11.973 10.086 11.434 1.00 95.62 163 PHE A N 1
ATOM 1267 C CA . PHE A 1 163 ? -12.909 9.021 11.083 1.00 95.62 163 PHE A CA 1
ATOM 1268 C C . PHE A 1 163 ? -13.761 8.691 12.309 1.00 95.62 163 PHE A C 1
ATOM 1270 O O . PHE A 1 163 ? -13.234 8.419 13.384 1.00 95.62 163 PHE A O 1
ATOM 1277 N N . SER A 1 164 ? -15.084 8.783 12.194 1.00 93.31 164 SER A N 1
ATOM 1278 C CA . SER A 1 164 ? -15.987 8.576 13.332 1.00 93.31 164 SER A CA 1
ATOM 1279 C C . SER A 1 164 ? -16.370 7.106 13.470 1.00 93.31 164 SER A C 1
ATOM 1281 O O . SER A 1 164 ? -16.651 6.456 12.467 1.00 93.31 164 SER A O 1
ATOM 1283 N N . LYS A 1 165 ? -16.533 6.610 14.705 1.00 94.62 165 LYS A N 1
ATOM 1284 C CA . LYS A 1 165 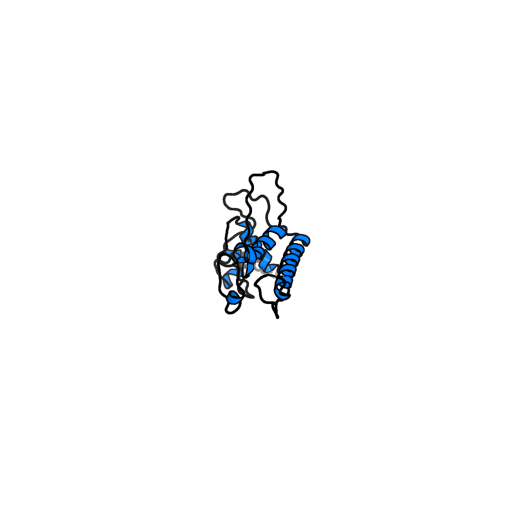? -17.162 5.304 14.980 1.00 94.62 165 LYS A CA 1
ATOM 1285 C C . LYS A 1 165 ? -18.511 5.107 14.273 1.00 94.62 165 LYS A C 1
ATOM 1287 O O . LYS A 1 165 ? -18.846 3.991 13.907 1.00 94.62 165 LYS A O 1
ATOM 1292 N N . GLY A 1 166 ? -19.274 6.184 14.048 1.00 95.50 166 GLY A N 1
ATOM 1293 C CA . GLY A 1 166 ? -20.550 6.133 13.318 1.00 95.50 166 GLY A CA 1
ATOM 1294 C C . GLY A 1 166 ? -20.408 5.909 11.806 1.00 95.50 166 GLY A C 1
ATOM 1295 O O . GLY A 1 166 ? -21.412 5.718 11.123 1.00 95.50 166 GLY A O 1
ATOM 1296 N N . SER A 1 167 ? -19.179 5.951 11.287 1.00 95.94 167 SER A N 1
ATOM 1297 C CA . SER A 1 167 ? -18.827 5.638 9.898 1.00 95.94 167 SER A CA 1
ATOM 1298 C C . SER A 1 167 ? -18.276 4.220 9.729 1.00 95.94 167 SER A C 1
ATOM 1300 O O . SER A 1 167 ? -17.961 3.841 8.605 1.00 95.94 167 SER A O 1
ATOM 1302 N N . VAL A 1 168 ? -18.130 3.454 10.818 1.00 95.31 168 VAL A N 1
ATOM 1303 C CA . VAL A 1 168 ? -17.655 2.061 10.785 1.00 95.31 168 VAL A CA 1
ATOM 1304 C C . VAL A 1 168 ? -18.792 1.116 10.401 1.00 95.31 168 VAL A C 1
ATOM 1306 O O . VAL A 1 168 ? -18.603 0.257 9.545 1.00 95.31 168 VAL A O 1
ATOM 1309 N N . ASP A 1 169 ? -19.969 1.294 11.008 1.00 93.69 169 ASP A N 1
ATOM 1310 C CA . ASP A 1 169 ? -21.140 0.443 10.792 1.00 93.69 169 ASP A CA 1
ATOM 1311 C C . ASP A 1 169 ? -22.449 1.273 10.790 1.00 93.69 169 ASP A C 1
ATOM 1313 O O . ASP A 1 169 ? -22.824 1.826 11.830 1.00 93.69 169 ASP A O 1
ATOM 1317 N N . PRO A 1 170 ? -23.134 1.423 9.636 1.00 95.88 170 PRO A N 1
ATOM 1318 C CA . PRO A 1 170 ? -22.693 0.960 8.322 1.00 95.88 170 PRO A CA 1
ATOM 1319 C C . PRO A 1 170 ? -21.441 1.717 7.860 1.00 95.88 170 PRO A C 1
ATOM 1321 O O . PRO A 1 170 ? -21.276 2.903 8.165 1.00 95.88 170 PRO A O 1
ATOM 1324 N N . PHE A 1 171 ? -20.584 1.046 7.084 1.00 97.12 171 PHE A N 1
ATOM 1325 C CA . PHE A 1 171 ? -19.376 1.669 6.547 1.00 97.12 171 PHE A CA 1
ATOM 1326 C C . PHE A 1 171 ? -19.720 2.873 5.660 1.00 97.12 171 PHE A C 1
ATOM 1328 O O . PHE A 1 171 ? -20.504 2.765 4.712 1.00 97.12 171 PHE A O 1
ATOM 1335 N N . ARG A 1 172 ? -19.108 4.025 5.947 1.00 97.25 172 ARG A N 1
ATOM 1336 C CA . ARG A 1 172 ? -19.243 5.254 5.154 1.00 97.25 172 ARG A CA 1
ATOM 1337 C C . ARG A 1 172 ? -17.883 5.670 4.624 1.00 97.25 172 ARG A C 1
ATOM 1339 O O . ARG A 1 172 ? -17.055 6.199 5.364 1.00 97.25 172 ARG A O 1
ATOM 1346 N N . PHE A 1 173 ? -17.683 5.458 3.327 1.00 95.75 173 PHE A N 1
ATOM 1347 C CA . PHE A 1 173 ? -16.448 5.829 2.653 1.00 95.75 173 PHE A CA 1
ATOM 1348 C C . PHE A 1 173 ? -16.207 7.343 2.699 1.00 95.75 173 PHE A C 1
ATOM 1350 O O . PHE A 1 173 ? -17.100 8.142 2.409 1.00 95.75 173 PHE A O 1
ATOM 1357 N N . ASN A 1 174 ? -14.968 7.723 3.001 1.00 95.12 174 ASN A N 1
ATOM 1358 C CA . ASN A 1 174 ? -14.462 9.078 2.862 1.00 95.12 174 ASN A CA 1
ATOM 1359 C C . ASN A 1 174 ? -13.096 9.007 2.177 1.00 95.12 174 ASN A C 1
ATOM 1361 O O . ASN A 1 174 ? -12.195 8.324 2.656 1.00 95.12 174 ASN A O 1
ATOM 1365 N N . LYS A 1 175 ? -12.935 9.747 1.076 1.00 95.31 175 LYS A N 1
ATOM 1366 C CA . LYS A 1 175 ? -11.685 9.781 0.310 1.00 95.31 175 LYS A CA 1
ATOM 1367 C C . LYS A 1 175 ? -10.485 10.229 1.154 1.00 95.31 175 LYS A C 1
ATOM 1369 O O . LYS A 1 175 ? -9.384 9.762 0.904 1.00 95.31 175 LYS A O 1
ATOM 1374 N N . ALA A 1 176 ? -10.692 11.110 2.133 1.00 97.06 176 ALA A N 1
ATOM 1375 C CA . ALA A 1 176 ? -9.626 11.612 2.999 1.00 97.06 176 ALA A CA 1
ATOM 1376 C C . ALA A 1 176 ? -9.119 10.573 4.013 1.00 97.06 176 ALA A C 1
ATOM 1378 O O . ALA A 1 176 ? -8.051 10.757 4.571 1.00 97.06 176 ALA A O 1
ATOM 1379 N N . THR A 1 177 ? -9.874 9.502 4.264 1.00 97.62 177 THR A N 1
ATOM 1380 C CA . THR A 1 177 ? -9.479 8.420 5.183 1.00 97.62 177 THR A CA 1
ATOM 1381 C C . THR A 1 177 ? -9.438 7.070 4.472 1.00 97.62 177 THR A C 1
ATOM 1383 O O . THR A 1 177 ? -9.652 6.021 5.086 1.00 97.62 177 THR A O 1
ATOM 1386 N N . GLY A 1 178 ? -9.277 7.096 3.146 1.00 97.75 178 GLY A N 1
ATOM 1387 C CA . GLY A 1 178 ? -9.332 5.906 2.306 1.00 97.75 178 GLY A CA 1
ATOM 1388 C C . GLY A 1 178 ? -8.186 4.945 2.597 1.00 97.75 178 GLY A C 1
ATOM 1389 O O . GLY A 1 178 ? -8.418 3.741 2.612 1.00 97.75 178 GLY A O 1
ATOM 1390 N N . HIS A 1 179 ? -6.991 5.463 2.897 1.00 98.50 179 HIS A N 1
ATOM 1391 C CA . HIS A 1 179 ? -5.849 4.614 3.204 1.00 98.50 179 HIS A CA 1
ATOM 1392 C C . HIS A 1 179 ? -5.961 4.003 4.602 1.00 98.50 179 HIS A C 1
ATOM 1394 O O . HIS A 1 179 ? -5.660 2.825 4.760 1.00 98.50 179 HIS A O 1
ATOM 1400 N N . TYR A 1 180 ? -6.442 4.767 5.593 1.00 98.56 180 TYR A N 1
ATOM 1401 C CA . TYR A 1 180 ? -6.689 4.255 6.949 1.00 98.56 180 TYR A CA 1
ATOM 1402 C C . TYR A 1 180 ? -7.756 3.152 6.987 1.00 98.56 180 TYR A C 1
ATOM 1404 O O . TYR A 1 180 ? -7.651 2.207 7.766 1.00 98.56 180 TYR A O 1
ATOM 1412 N N . THR A 1 181 ? -8.823 3.308 6.198 1.00 97.81 181 THR A N 1
ATOM 1413 C CA . THR A 1 181 ? -9.972 2.387 6.239 1.00 97.81 181 THR A CA 1
ATOM 1414 C C . THR A 1 181 ? -9.763 1.090 5.460 1.00 97.81 181 THR A C 1
ATOM 1416 O O . THR A 1 181 ? -10.564 0.167 5.627 1.00 97.81 181 THR A O 1
ATOM 1419 N N . GLN A 1 182 ? -8.714 1.012 4.636 1.00 97.25 182 GLN A N 1
ATOM 1420 C CA . GLN A 1 182 ? -8.300 -0.201 3.932 1.00 97.25 182 GLN A CA 1
ATOM 1421 C C . GLN A 1 182 ? -7.445 -1.102 4.833 1.00 97.25 182 GLN A C 1
ATOM 1423 O O . GLN A 1 182 ? -7.721 -2.328 4.840 1.00 97.25 182 GLN A O 1
#

Sequence (182 aa):
MSGTRRAALLLPLLPLLLLVALLRLATCCQYSAIDPRHTMCAFPAAQCPGKNLLRTGGLTCQDKETILEIHNSLRQKVSMGHVRNQPPALNMRAMVWDEELATVAQRWADQCMPGHDRARNVARFPVGQNVAAAWTYDRDEGDTPDFATQVEAWFNEVNQYGFSKGSVDPFRFNKATGHYTQ

Foldseek 3Di:
DDDDDDDDPPDDCVVVVVVVVVVVPVPQQPCVVVPVCQLSNVFDAQAAPPDDRPDADPQDPVNQVLLQVLVQVLLVCLQVVVDPQGDHDPDSDRDDDDVLLVVSVSSVVSHVDDDDDDHHDDPVGGDDDDDDDDDDPDPPPDPDDPSNVRLVVLLCLCVVVNDHNVCVVVPDDDPSNNSNVD

Organism: Cherax quadricarinatus (NCBI:txid27406)

InterPro domains:
  IPR001283 Cysteine-rich secretory protein-related [PR00837] (95-113)
  IPR001283 Cysteine-rich secretory protein-related [PR00837] (150-163)
  IPR001283 Cysteine-rich secretory protein-related [PR00837] (177-182)
  IPR001283 Cysteine-rich secretory protein-related [PTHR10334] (65-182)
  IPR002413 Venom allergen 5-like [PR00838] (34-45)
  IPR002413 Venom allergen 5-like [PR00838] (58-74)
  IPR002413 Venom allergen 5-like [PR00838] (74-94)
  IPR002413 Venom allergen 5-like [PR00838] (148-163)
  IPR002413 Venom allergen 5-like [PR00838] (176-182)
  IPR014044 CAP domain [PF00188] (68-182)
  IPR014044 CAP domain [SM00198] (62-182)
  IPR035940 CAP superfamily [G3DSA:3.40.33.10] (26-182)
  IPR035940 CAP superfamily [SSF55797] (23-182)

Secondary structure (DSSP, 8-state):
------------SHHHHHHHHHT------GGGGT-TT-HHHH--SS--TTS---------HHHHHHHHHHHHHHHHHHHTT-STT----TT-PPP---HHHHHHHHHHHHT--SS--S---BTTB-----------S-SSS-----HHHHHHHHHHHIIIII--GGGTTTT---GGGHHHH-

Radius of gyration: 26.16 Å; chains: 1; bounding box: 48×82×76 Å